Protein AF-A0A7X4HA95-F1 (afdb_monomer_lite)

Sequence (305 aa):
MRSSDSAMSVTPLSSMIMPIRSLIPLLAIVASVANGAARAADGHSGAYEFSSRPWPLRYFLYIQDPDVIRAMNIKTAEWNVRVEKGLENHVYRDYEEFFPPERTIETPDGKLGIVLMTFSKTGVLLTPGFNRFNFTAVVSNIGNLVLLKNGFNDKNNKPYNFANWWELPGSHIMSPAVCDGTEGYRYKTDNPKDTNYVGGFGCREWSAQLQDDDRPYIDVTSYWEADFVIIDRLVGWSGFDSKPKPVIGKYVKNWVCLHECPNGEEPGIISNIEEWTKKHGFPMPVRPKRQPEFPDSMFKDIYEE

Secondary structure (DSSP, 8-state):
------------------------------------S---SS---GGG-B--SPP-EEEEEEEE-HHHHHHHHHHHHHHHHHHHTTSS--SSEEGGGG---SEEEEETTEEEEEEEEEB-TT-BB--TTTGGG--EEEEBTTSEEEEETTSTT-TTSPPEEEEEEE--SS--TT-SEEE-TTHHHHTT---TTSTT---S--HHHHHHHHH-TT--SEE--EE-SSS-EE--SEEEEEESSSPP--EEEEETTEEEEEES-GGGPPSEEES-HHHHHHHHTPPPP---SSSSSS-GGG-TTTT--

Organism: NCBI:txid2660641

Foldseek 3Di:
DDDDDDDDDDDDDDDDDDDDDDDDPPPPPPPPPCPPDDDPPDPDDLQLAFDPDFDWFQKKKWKAAQVVLVVVLVVLVVVVVCVLVVVDPDQARADSVQWHFPDWADDPVGIMGMTMFGADSRQFTDDPSSNVQRWRWTQGPQQFIWTDGVPDPCPVHGTHTYWGFPAAPDDDLQPGWTFHPLVVLQQADLQLPPPSHQFQAEGSLQSNLQSPPPRQAREQWRCRDPQAIANGTYMHTHTPPTDQHFYWYDHRPWIWGDDSQPPPDDTYTDPDQVVRCVVVVHDGDDDDPTGNPRHCVVPPCSVVD

pLDDT: mean 82.88, std 19.86, range [34.97, 98.38]

Structure (mmCIF, N/CA/C/O backbone):
data_AF-A0A7X4HA95-F1
#
_entry.id   AF-A0A7X4HA95-F1
#
loop_
_atom_site.group_PDB
_atom_site.id
_atom_site.type_symbol
_atom_site.label_atom_id
_atom_site.label_alt_id
_atom_site.label_comp_id
_atom_site.label_asym_id
_atom_site.label_entity_id
_atom_site.label_seq_id
_atom_site.pdbx_PDB_ins_code
_atom_site.Cartn_x
_atom_site.Cartn_y
_atom_site.Cartn_z
_atom_site.occupancy
_atom_site.B_iso_or_equiv
_atom_site.auth_seq_id
_atom_site.auth_comp_id
_atom_site.auth_asym_id
_atom_site.auth_atom_id
_atom_site.pdbx_PDB_model_num
ATOM 1 N N . MET A 1 1 ? -3.130 56.805 -38.509 1.00 36.12 1 MET A N 1
ATOM 2 C CA . MET A 1 1 ? -2.988 58.279 -38.466 1.00 36.12 1 MET A CA 1
ATOM 3 C C . MET A 1 1 ? -4.359 58.834 -38.090 1.00 36.12 1 MET A C 1
ATOM 5 O O . MET A 1 1 ? -5.286 58.475 -38.800 1.00 36.12 1 MET A O 1
ATOM 9 N N . ARG A 1 2 ? -4.473 59.645 -37.019 1.00 35.22 2 ARG A N 1
ATOM 10 C CA . ARG A 1 2 ? -5.730 60.158 -36.398 1.00 35.22 2 ARG A CA 1
ATOM 11 C C . ARG A 1 2 ? -6.625 59.057 -35.786 1.00 35.22 2 ARG A C 1
ATOM 13 O O . ARG A 1 2 ? -6.816 58.034 -36.427 1.00 35.22 2 ARG A O 1
ATOM 20 N N . SER A 1 3 ? -7.095 59.075 -34.534 1.00 38.88 3 SER A N 1
ATOM 21 C CA . SER A 1 3 ? -7.345 60.094 -33.485 1.00 38.88 3 SER A CA 1
ATOM 22 C C . SER A 1 3 ? -8.640 60.911 -33.606 1.00 38.88 3 SER A C 1
ATOM 24 O O . SER A 1 3 ? -8.818 61.671 -34.554 1.00 38.88 3 SER A O 1
ATOM 26 N N . SER A 1 4 ? -9.471 60.768 -32.572 1.00 40.56 4 SER A N 1
ATOM 27 C CA . SER A 1 4 ? -10.538 61.651 -32.068 1.00 40.56 4 SER A CA 1
ATOM 28 C C . SER A 1 4 ? -10.907 61.074 -30.682 1.00 40.56 4 SER A C 1
ATOM 30 O O . SER A 1 4 ? -11.056 59.856 -30.585 1.00 40.56 4 SER A O 1
ATOM 32 N N . ASP A 1 5 ? -10.842 61.784 -29.551 1.00 40.16 5 ASP A N 1
ATOM 33 C CA . ASP A 1 5 ? -11.556 63.018 -29.153 1.00 40.16 5 ASP A CA 1
ATOM 34 C C . ASP A 1 5 ? -13.083 62.765 -29.029 1.00 40.16 5 ASP A C 1
ATOM 36 O O . ASP A 1 5 ? -13.662 62.162 -29.926 1.00 40.16 5 ASP A O 1
ATOM 40 N N . SER A 1 6 ? -13.818 63.174 -27.979 1.00 40.19 6 SER A N 1
ATOM 41 C CA . SER A 1 6 ? -13.480 64.103 -26.887 1.00 40.19 6 SER A CA 1
ATOM 42 C C . SER A 1 6 ? -14.364 63.967 -25.620 1.00 40.19 6 SER A C 1
ATOM 44 O O . SER A 1 6 ? -15.479 63.456 -25.679 1.00 40.19 6 SER A O 1
ATOM 46 N N . ALA A 1 7 ? -13.819 64.472 -24.501 1.00 38.03 7 ALA A N 1
ATOM 47 C CA . ALA A 1 7 ? -14.411 65.255 -23.390 1.00 38.03 7 ALA A CA 1
ATOM 48 C C . ALA A 1 7 ? -15.958 65.400 -23.280 1.00 38.03 7 ALA A C 1
ATOM 50 O O . ALA A 1 7 ? -16.627 65.791 -24.229 1.00 38.03 7 ALA A O 1
ATOM 51 N N . MET A 1 8 ? -16.580 65.057 -22.138 1.00 40.28 8 MET A N 1
ATOM 52 C CA . MET A 1 8 ? -16.778 65.860 -20.895 1.00 40.28 8 MET A CA 1
ATOM 53 C C . MET A 1 8 ? -17.666 67.122 -21.017 1.00 40.28 8 MET A C 1
ATOM 55 O O . MET A 1 8 ? -17.272 68.115 -21.618 1.00 40.28 8 MET A O 1
ATOM 59 N N . SER A 1 9 ? -18.811 67.122 -20.316 1.00 36.41 9 SER A N 1
ATOM 60 C CA . SER A 1 9 ? -19.576 68.315 -19.891 1.00 36.41 9 SER A CA 1
ATOM 61 C C . SER A 1 9 ? -20.365 68.014 -18.592 1.00 36.41 9 SER A C 1
ATOM 63 O O . SER A 1 9 ? -20.460 66.846 -18.210 1.00 36.41 9 SER A O 1
ATOM 65 N N . VAL A 1 10 ? -20.826 69.031 -17.842 1.00 38.06 10 VAL A N 1
ATOM 66 C CA . VAL A 1 10 ? -20.866 68.967 -16.356 1.00 38.06 10 VAL A CA 1
ATOM 67 C C . VAL A 1 10 ? -22.002 69.791 -15.681 1.00 38.06 10 VAL A C 1
ATOM 69 O O . VAL A 1 10 ? -22.059 71.005 -15.851 1.00 38.06 10 VAL A O 1
ATOM 72 N N . THR A 1 11 ? -22.790 69.153 -14.782 1.00 37.06 11 THR A N 1
ATOM 73 C CA . THR A 1 11 ? -23.641 69.739 -13.680 1.00 37.06 11 THR A CA 1
ATOM 74 C C . THR A 1 11 ? -24.851 70.644 -14.062 1.00 37.06 11 THR A C 1
ATOM 76 O O . THR A 1 11 ? -25.000 70.916 -15.250 1.00 37.06 11 THR A O 1
ATOM 79 N N . PRO A 1 12 ? -25.724 71.148 -13.129 1.00 54.09 12 PRO A N 1
ATOM 80 C CA . PRO A 1 12 ? -25.856 70.919 -11.662 1.00 54.09 12 PRO A CA 1
ATOM 81 C C . PRO A 1 12 ? -27.282 70.674 -11.063 1.00 54.09 12 PRO A C 1
ATOM 83 O O . PRO A 1 12 ? -28.306 70.894 -11.693 1.00 54.09 12 PRO A O 1
ATOM 86 N N . LEU A 1 13 ? -27.278 70.301 -9.767 1.00 37.75 13 LEU A N 1
ATOM 87 C CA . LEU A 1 13 ? -28.224 70.559 -8.647 1.00 37.75 13 LEU A CA 1
ATOM 88 C C . LEU A 1 13 ? -29.761 70.649 -8.845 1.00 37.75 13 LEU A C 1
ATOM 90 O O . LEU A 1 13 ? -30.283 71.596 -9.426 1.00 37.75 13 LEU A O 1
ATOM 94 N N . SER A 1 14 ? -30.481 69.885 -8.008 1.00 37.50 14 SER A N 1
ATOM 95 C CA . SER A 1 14 ? -31.392 70.458 -6.989 1.00 37.50 14 SER A CA 1
ATOM 96 C C . SER A 1 14 ? -31.605 69.506 -5.802 1.00 37.50 14 SER A C 1
ATOM 98 O O . SER A 1 14 ? -31.381 68.303 -5.910 1.00 37.50 14 SER A O 1
ATOM 100 N N . SER A 1 15 ? -31.959 70.064 -4.643 1.00 38.56 15 SER A N 1
ATOM 101 C CA . SER A 1 15 ? -32.015 69.393 -3.337 1.00 38.56 15 SER A CA 1
ATOM 102 C C . SER A 1 15 ? -33.433 68.977 -2.929 1.00 38.56 15 SER A C 1
ATOM 104 O O . SER A 1 15 ? -34.392 69.623 -3.335 1.00 38.56 15 SER A O 1
ATOM 106 N N . MET A 1 16 ? -33.561 67.978 -2.039 1.00 41.56 16 MET A N 1
ATOM 107 C CA . MET A 1 16 ? -34.630 67.937 -1.022 1.00 41.56 16 MET A CA 1
ATOM 108 C C . MET A 1 16 ? -34.356 66.923 0.114 1.00 41.56 16 MET A C 1
ATOM 110 O O . MET A 1 16 ? -34.378 65.718 -0.091 1.00 41.56 16 MET A O 1
ATOM 114 N N . ILE A 1 17 ? -34.110 67.474 1.310 1.00 37.91 17 ILE A N 1
ATOM 115 C CA . ILE A 1 17 ? -34.689 67.127 2.629 1.00 37.91 17 ILE A CA 1
ATOM 116 C C . ILE A 1 17 ? -34.690 65.644 3.105 1.00 37.91 17 ILE A C 1
ATOM 118 O O . ILE A 1 17 ? -35.358 64.773 2.560 1.00 37.91 17 ILE A O 1
ATOM 122 N N . MET A 1 18 ? -34.020 65.416 4.249 1.00 36.75 18 MET A N 1
ATOM 123 C CA . MET A 1 18 ? -34.054 64.198 5.089 1.00 36.75 18 MET A CA 1
ATOM 124 C C . MET A 1 18 ? -35.467 63.823 5.595 1.00 36.75 18 MET A C 1
ATOM 126 O O . MET A 1 18 ? -36.304 64.699 5.809 1.00 36.75 18 MET A O 1
ATOM 130 N N . PRO A 1 19 ? -35.681 62.553 5.991 1.00 43.88 19 PRO A N 1
ATOM 131 C CA . PRO A 1 19 ? -35.716 62.317 7.440 1.00 43.88 19 PRO A CA 1
ATOM 132 C C . PRO A 1 19 ? -34.869 61.131 7.930 1.00 43.88 19 PRO A C 1
ATOM 134 O O . PRO A 1 19 ? -34.725 60.093 7.288 1.00 43.88 19 PRO A O 1
ATOM 137 N N . ILE A 1 20 ? -34.362 61.311 9.148 1.00 45.91 20 ILE A N 1
ATOM 138 C CA . ILE A 1 20 ? -33.598 60.358 9.957 1.00 45.91 20 ILE A CA 1
ATOM 139 C C . ILE A 1 20 ? -34.385 59.054 10.177 1.00 45.91 20 ILE A C 1
ATOM 141 O O . ILE A 1 20 ? -35.521 59.084 10.655 1.00 45.91 20 ILE A O 1
ATOM 145 N N . ARG A 1 21 ? -33.744 57.901 9.946 1.00 41.03 21 ARG A N 1
ATOM 146 C CA . ARG A 1 21 ? -34.112 56.623 10.576 1.00 41.03 21 ARG A CA 1
ATOM 147 C C . ARG A 1 21 ? -32.865 55.907 11.081 1.00 41.03 21 ARG A C 1
ATOM 149 O O . ARG A 1 21 ? -31.892 55.749 10.351 1.00 41.03 21 ARG A O 1
ATOM 156 N N . SER A 1 22 ? -32.915 55.498 12.344 1.00 41.94 22 SER A N 1
ATOM 157 C CA . SER A 1 22 ? -31.814 54.869 13.068 1.00 41.94 22 SER A CA 1
ATOM 158 C C . SER A 1 22 ? -31.409 53.535 12.442 1.00 41.94 22 SER A C 1
ATOM 160 O O . SER A 1 22 ? -32.213 52.606 12.388 1.00 41.94 22 SER A O 1
ATOM 162 N N . LEU A 1 23 ? -30.145 53.418 12.035 1.00 39.03 23 LEU A N 1
ATOM 163 C CA . LEU A 1 23 ? -29.519 52.135 11.728 1.00 39.03 23 LEU A CA 1
ATOM 164 C C . LEU A 1 23 ? -28.895 51.574 13.006 1.00 39.03 23 LEU A C 1
ATOM 166 O O . LEU A 1 23 ? -27.895 52.083 13.505 1.00 39.03 23 LEU A O 1
ATOM 170 N N . ILE A 1 24 ? -29.520 50.525 13.537 1.00 44.19 24 ILE A N 1
ATOM 171 C CA . ILE A 1 24 ? -28.964 49.702 14.611 1.00 44.19 24 ILE A CA 1
ATOM 172 C C . ILE A 1 24 ? -27.802 48.897 14.006 1.00 44.19 24 ILE A C 1
ATOM 174 O O . ILE A 1 24 ? -28.046 48.139 13.063 1.00 44.19 24 ILE A O 1
ATOM 178 N N . PRO A 1 25 ? -26.560 49.007 14.510 1.00 41.72 25 PRO A N 1
ATOM 179 C CA . PRO A 1 25 ? -25.499 48.102 14.099 1.00 41.72 25 PRO A CA 1
ATOM 180 C C . PRO A 1 25 ? -25.790 46.721 14.691 1.00 41.72 25 PRO A C 1
ATOM 182 O O . PRO A 1 25 ? -25.686 46.515 15.901 1.00 41.72 25 PRO A O 1
ATOM 185 N N . LEU A 1 26 ? -26.167 45.766 13.838 1.00 39.25 26 LEU A N 1
ATOM 186 C CA . LEU A 1 26 ? -26.305 44.371 14.240 1.00 39.25 26 LEU A CA 1
ATOM 187 C C . LEU A 1 26 ? -24.899 43.786 14.439 1.00 39.25 26 LEU A C 1
ATOM 189 O O . LEU A 1 26 ? -24.305 43.219 13.522 1.00 39.25 26 LEU A O 1
ATOM 193 N N . LEU A 1 27 ? -24.345 43.977 15.637 1.00 40.31 27 LEU A N 1
ATOM 194 C CA . LEU A 1 27 ? -23.058 43.414 16.026 1.00 40.31 27 LEU A CA 1
ATOM 195 C C . LEU A 1 27 ? -23.222 41.897 16.203 1.00 40.31 27 LEU A C 1
ATOM 197 O O . LEU A 1 27 ? -23.488 41.400 17.298 1.00 40.31 27 LEU A O 1
ATOM 201 N N . ALA A 1 28 ? -23.106 41.156 15.102 1.00 39.09 28 ALA A N 1
ATOM 202 C CA . ALA A 1 28 ? -23.063 39.702 15.118 1.00 39.09 28 ALA A CA 1
ATOM 203 C C . ALA A 1 28 ? -21.730 39.252 15.733 1.00 39.09 28 ALA A C 1
ATOM 205 O O . ALA A 1 28 ? -20.763 38.964 15.028 1.00 39.09 28 ALA A O 1
ATOM 206 N N . ILE A 1 29 ? -21.680 39.211 17.067 1.00 41.62 29 ILE A N 1
ATOM 207 C CA . ILE A 1 29 ? -20.608 38.546 17.803 1.00 41.62 29 ILE A CA 1
ATOM 208 C C . ILE A 1 29 ? -20.736 37.055 17.493 1.00 41.62 29 ILE A C 1
ATOM 210 O O . ILE A 1 29 ? -21.492 36.327 18.136 1.00 41.62 29 ILE A O 1
ATOM 214 N N . VAL A 1 30 ? -19.993 36.603 16.483 1.00 38.00 30 VAL A N 1
ATOM 215 C CA . VAL A 1 30 ? -19.692 35.186 16.316 1.00 38.00 30 VAL A CA 1
ATOM 216 C C . VAL A 1 30 ? -18.830 34.809 17.510 1.00 38.00 30 VAL A C 1
ATOM 218 O O . VAL A 1 30 ? -17.623 35.040 17.523 1.00 38.00 30 VAL A O 1
ATOM 221 N N . ALA A 1 31 ? -19.472 34.262 18.539 1.00 40.59 31 ALA A N 1
ATOM 222 C CA . ALA A 1 31 ? -18.787 33.583 19.619 1.00 40.59 31 ALA A CA 1
ATOM 223 C C . ALA A 1 31 ? -18.160 32.309 19.038 1.00 40.59 31 ALA A C 1
ATOM 225 O O . ALA A 1 31 ? -18.744 31.227 19.085 1.00 40.59 31 ALA A O 1
ATOM 226 N N . SER A 1 32 ? -16.969 32.452 18.457 1.00 35.00 32 SER A N 1
ATOM 227 C CA . SER A 1 32 ? -16.052 31.349 18.209 1.00 35.00 32 SER A CA 1
ATOM 228 C C . SER A 1 32 ? -15.656 30.778 19.566 1.00 35.00 32 SER A C 1
ATOM 230 O O . SER A 1 32 ? -14.678 31.195 20.187 1.00 35.00 32 SER A O 1
ATOM 232 N N . VAL A 1 33 ? -16.475 29.847 20.060 1.00 37.88 33 VAL A N 1
ATOM 233 C CA . VAL A 1 33 ? -16.214 29.131 21.305 1.00 37.88 33 VAL A CA 1
ATOM 234 C C . VAL A 1 33 ? -14.952 28.310 21.085 1.00 37.88 33 VAL A C 1
ATOM 236 O O . VAL A 1 33 ? -14.980 27.241 20.474 1.00 37.88 33 VAL A O 1
ATOM 239 N N . ALA A 1 34 ? -13.826 28.846 21.549 1.00 38.44 34 ALA A N 1
ATOM 240 C CA . ALA A 1 34 ? -12.555 28.154 21.568 1.00 38.44 34 ALA A CA 1
ATOM 241 C C . ALA A 1 34 ? -12.632 27.015 22.595 1.00 38.44 34 ALA A C 1
ATOM 243 O O . ALA A 1 34 ? -12.149 27.134 23.720 1.00 38.44 34 ALA A O 1
ATOM 244 N N . ASN A 1 35 ? -13.230 25.889 22.198 1.00 41.16 35 ASN A N 1
ATOM 245 C CA . ASN A 1 35 ? -13.128 24.609 22.900 1.00 41.16 35 ASN A CA 1
ATOM 246 C C . ASN A 1 35 ? -11.714 24.039 22.695 1.00 41.16 35 ASN A C 1
ATOM 248 O O . ASN A 1 35 ? -11.517 23.007 22.060 1.00 41.16 35 ASN A O 1
ATOM 252 N N . GLY A 1 36 ? -10.728 24.774 23.208 1.00 44.41 36 GLY A N 1
ATOM 253 C CA . GLY A 1 36 ? -9.299 24.578 22.991 1.00 44.41 36 GLY A CA 1
ATOM 254 C C . GLY A 1 36 ? -8.478 24.721 24.270 1.00 44.41 36 GLY A C 1
ATOM 255 O O . GLY A 1 36 ? -7.341 25.161 24.191 1.00 44.41 36 GLY A O 1
ATOM 256 N N . ALA A 1 37 ? -9.052 24.390 25.436 1.00 43.97 37 ALA A N 1
ATOM 257 C CA . ALA A 1 37 ? -8.325 24.173 26.694 1.00 43.97 37 ALA A CA 1
ATOM 258 C C . ALA A 1 37 ? -9.240 23.573 27.786 1.00 43.97 37 ALA A C 1
ATOM 260 O O . ALA A 1 37 ? -9.762 24.323 28.602 1.00 43.97 37 ALA A O 1
ATOM 261 N N . ALA A 1 38 ? -9.446 22.243 27.792 1.00 37.97 38 ALA A N 1
ATOM 262 C CA . ALA A 1 38 ? -9.777 21.418 28.981 1.00 37.97 38 ALA A CA 1
ATOM 263 C C . ALA A 1 38 ? -10.167 19.966 28.602 1.00 37.97 38 ALA A C 1
ATOM 265 O O . ALA A 1 38 ? -11.316 19.556 28.751 1.00 37.97 38 ALA A O 1
ATOM 266 N N . ARG A 1 39 ? -9.204 19.152 28.148 1.00 41.59 39 ARG A N 1
ATOM 267 C CA . ARG A 1 39 ? -9.307 17.676 28.180 1.00 41.59 39 ARG A CA 1
ATOM 268 C C . ARG A 1 39 ? -8.035 17.063 28.762 1.00 41.59 39 ARG A C 1
ATOM 270 O O . ARG A 1 39 ? -7.285 16.362 28.102 1.00 41.59 39 ARG A O 1
ATOM 277 N N . ALA A 1 40 ? -7.813 17.369 30.035 1.00 41.00 40 ALA A N 1
ATOM 278 C CA . ALA A 1 40 ? -6.813 16.731 30.889 1.00 41.00 40 ALA A CA 1
ATOM 279 C C . ALA A 1 40 ? -7.485 16.275 32.199 1.00 41.00 40 ALA A C 1
ATOM 281 O O . ALA A 1 40 ? -7.036 16.614 33.290 1.00 41.00 40 ALA A O 1
ATOM 282 N N . ALA A 1 41 ? -8.633 15.598 32.075 1.00 38.41 41 ALA A N 1
ATOM 283 C CA . ALA A 1 41 ? -9.463 15.161 33.201 1.00 38.41 41 ALA A CA 1
ATOM 284 C C . ALA A 1 41 ? -10.422 14.010 32.826 1.00 38.41 41 ALA A C 1
ATOM 286 O O . ALA A 1 41 ? -11.583 14.035 33.204 1.00 38.41 41 ALA A O 1
ATOM 287 N N . ASP A 1 42 ? -9.943 13.027 32.062 1.00 35.72 42 ASP A N 1
ATOM 288 C CA . ASP A 1 42 ? -10.507 11.672 31.982 1.00 35.72 42 ASP A CA 1
ATOM 289 C C . ASP A 1 42 ? -9.436 10.754 31.375 1.00 35.72 42 ASP A C 1
ATOM 291 O O . ASP A 1 42 ? -8.656 11.187 30.526 1.00 35.72 42 ASP A O 1
ATOM 295 N N . GLY A 1 43 ? -9.368 9.489 31.799 1.00 41.94 43 GLY A N 1
ATOM 296 C CA . GLY A 1 43 ? -8.335 8.521 31.379 1.00 41.94 43 GLY A CA 1
ATOM 297 C C . GLY A 1 43 ? -8.472 8.008 29.937 1.00 41.94 43 GLY A C 1
ATOM 298 O O . GLY A 1 43 ? -8.146 6.856 29.652 1.00 41.94 43 GLY A O 1
ATOM 299 N N . HIS A 1 44 ? -9.022 8.815 29.033 1.00 50.66 44 HIS A N 1
ATOM 300 C CA . HIS A 1 44 ? -9.296 8.451 27.650 1.00 50.66 44 HIS A CA 1
ATOM 301 C C . HIS A 1 44 ? -8.083 8.750 26.767 1.00 50.66 44 HIS A C 1
ATOM 303 O O . HIS A 1 44 ? -7.787 9.895 26.441 1.00 50.66 44 HIS A O 1
ATOM 309 N N . SER A 1 45 ? -7.374 7.691 26.372 1.00 70.00 45 SER A N 1
ATOM 310 C CA . SER A 1 45 ? -6.306 7.783 25.376 1.00 70.00 45 SER A CA 1
ATOM 311 C C . SER A 1 45 ? -6.868 8.266 24.035 1.00 70.00 45 SER A C 1
ATOM 313 O O . SER A 1 45 ? -7.846 7.700 23.543 1.00 70.00 45 SER A O 1
ATOM 315 N N . GLY A 1 46 ? -6.196 9.237 23.404 1.00 75.38 46 GLY A N 1
ATOM 316 C CA . GLY A 1 46 ? -6.537 9.759 22.070 1.00 75.38 46 GLY A CA 1
ATOM 317 C C . GLY A 1 46 ? -6.531 8.709 20.947 1.00 75.38 46 GLY A C 1
ATOM 318 O O . GLY A 1 46 ? -6.979 8.985 19.842 1.00 75.38 46 GLY A O 1
ATOM 319 N N . ALA A 1 47 ? -6.086 7.484 21.233 1.00 76.25 47 ALA A N 1
ATOM 320 C CA . ALA A 1 47 ? -6.281 6.313 20.383 1.00 76.25 47 ALA A CA 1
ATOM 321 C C . ALA A 1 47 ? -7.756 5.909 20.173 1.00 76.25 47 ALA A C 1
ATOM 323 O O . ALA A 1 47 ? -8.097 5.290 19.168 1.00 76.25 47 ALA A O 1
ATOM 324 N N . TYR A 1 48 ? -8.632 6.244 21.123 1.00 81.81 48 TYR A N 1
ATOM 325 C CA . TYR A 1 48 ? -10.070 5.945 21.071 1.00 81.81 48 TYR A CA 1
ATOM 326 C C . TYR A 1 48 ? -10.914 7.191 20.756 1.00 81.81 48 TYR A C 1
ATOM 328 O O . TYR A 1 48 ? -12.143 7.125 20.748 1.00 81.81 48 TYR A O 1
ATOM 336 N N . GLU A 1 49 ? -10.261 8.322 20.483 1.00 85.75 49 GLU A N 1
ATOM 337 C CA . GLU A 1 49 ? -10.886 9.486 19.869 1.00 85.75 49 GLU A CA 1
ATOM 338 C C . GLU A 1 49 ? -10.596 9.471 18.363 1.00 85.75 49 GLU A C 1
ATOM 340 O O . GLU A 1 49 ? -9.468 9.212 17.937 1.00 85.75 49 GLU A O 1
ATOM 345 N N . PHE A 1 50 ? -11.612 9.751 17.548 1.00 87.50 50 PHE A N 1
ATOM 346 C CA . PHE A 1 50 ? -11.511 9.697 16.090 1.00 87.50 50 PHE A CA 1
ATOM 347 C C . PHE A 1 50 ? -11.671 11.083 15.475 1.00 87.50 50 PHE A C 1
ATOM 349 O O . PHE A 1 50 ? -12.459 11.905 15.952 1.00 87.50 50 PHE A O 1
ATOM 356 N N . SER A 1 51 ? -10.940 11.315 14.389 1.00 82.75 51 SER A N 1
ATOM 357 C CA . SER A 1 51 ? -10.994 12.555 13.631 1.00 82.75 51 SER A CA 1
ATOM 358 C C . SER A 1 51 ? -12.396 12.785 13.066 1.00 82.75 51 SER A C 1
ATOM 360 O O . SER A 1 51 ? -13.023 11.872 12.533 1.00 82.75 51 SER A O 1
ATOM 362 N N . SER A 1 52 ? -12.866 14.031 13.119 1.00 82.69 52 SER A N 1
ATOM 363 C CA . SER A 1 52 ? -14.096 14.463 12.444 1.00 82.69 52 SER A CA 1
ATOM 364 C C . SER A 1 52 ? -13.919 14.679 10.934 1.00 82.69 52 SER A C 1
ATOM 366 O O . SER A 1 52 ? -14.887 15.011 10.247 1.00 82.69 52 SER A O 1
ATOM 368 N N . ARG A 1 53 ? -12.696 14.514 10.405 1.00 82.56 53 ARG A N 1
ATOM 369 C CA . ARG A 1 53 ? -12.406 14.590 8.967 1.00 82.56 53 ARG A CA 1
ATOM 370 C C . ARG A 1 53 ? -13.167 13.478 8.212 1.00 82.56 53 ARG A C 1
ATOM 372 O O . ARG A 1 53 ? -13.176 12.339 8.680 1.00 82.56 53 ARG A O 1
ATOM 379 N N . PRO A 1 54 ? -13.771 13.764 7.041 1.00 89.38 54 PRO A N 1
ATOM 380 C CA . PRO A 1 54 ? -14.320 12.731 6.162 1.00 89.38 54 PRO A CA 1
ATOM 381 C C . PRO A 1 54 ? -13.270 11.678 5.787 1.00 89.38 54 PRO A C 1
ATOM 383 O O . PRO A 1 54 ? -12.085 11.994 5.685 1.00 89.38 54 PRO A O 1
ATOM 386 N N . TRP A 1 55 ? -13.704 10.439 5.548 1.00 95.00 55 TRP A N 1
ATOM 387 C CA . TRP A 1 55 ? -12.799 9.352 5.177 1.00 95.00 55 TRP A CA 1
ATOM 388 C C . TRP A 1 55 ? -12.175 9.597 3.786 1.00 95.00 55 TRP A C 1
ATOM 390 O O . TRP A 1 55 ? -12.923 9.677 2.807 1.00 95.00 55 TRP A O 1
ATOM 400 N N . PRO A 1 56 ? -10.836 9.709 3.661 1.00 94.44 56 PRO A N 1
ATOM 401 C CA . PRO A 1 56 ? -10.216 10.152 2.412 1.00 94.44 56 PRO A CA 1
ATOM 402 C C . PRO A 1 56 ? -9.921 9.011 1.428 1.00 94.44 56 PRO A C 1
ATOM 404 O O . PRO A 1 56 ? -9.835 9.261 0.226 1.00 94.44 56 PRO A O 1
ATOM 407 N N . LEU A 1 57 ? -9.750 7.770 1.906 1.00 97.50 57 LEU A N 1
ATOM 408 C CA . LEU A 1 57 ? -9.208 6.670 1.102 1.00 97.50 57 LEU A CA 1
ATOM 409 C C . LEU A 1 57 ? -10.290 5.925 0.312 1.00 97.50 57 LEU A C 1
ATOM 411 O O . LEU A 1 57 ? -11.189 5.321 0.892 1.00 97.50 57 LEU A O 1
ATOM 415 N N . ARG A 1 58 ? -10.132 5.865 -1.010 1.00 97.94 58 ARG A N 1
ATOM 416 C CA . ARG A 1 58 ? -10.880 4.974 -1.910 1.00 97.94 58 ARG A CA 1
ATOM 417 C C . ARG A 1 58 ? -10.421 3.526 -1.767 1.00 97.94 58 ARG A C 1
ATOM 419 O O . ARG A 1 58 ? -11.257 2.623 -1.707 1.00 97.94 58 ARG A O 1
ATOM 426 N N . TYR A 1 59 ? -9.109 3.317 -1.664 1.00 98.00 59 TYR A N 1
ATOM 427 C CA . TYR A 1 59 ? -8.532 2.022 -1.317 1.00 98.00 59 TYR A CA 1
ATOM 428 C C . TYR A 1 59 ? -7.264 2.135 -0.466 1.00 98.00 59 TYR A C 1
ATOM 430 O O . TYR A 1 59 ? -6.570 3.153 -0.480 1.00 98.00 59 TYR A O 1
ATOM 438 N N . PH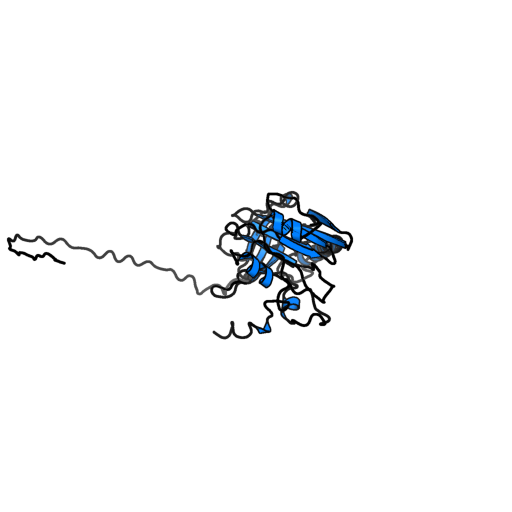E A 1 60 ? -6.964 1.036 0.220 1.00 98.12 60 PHE A N 1
ATOM 439 C CA . PHE A 1 60 ? -5.667 0.661 0.770 1.00 98.12 60 PHE A CA 1
ATOM 440 C C . PHE A 1 60 ? -5.232 -0.659 0.118 1.00 98.12 60 PHE A C 1
ATOM 442 O O . PHE A 1 60 ? -6.046 -1.562 -0.070 1.00 98.12 60 PHE A O 1
ATOM 449 N N . LEU A 1 61 ? -3.956 -0.763 -0.225 1.00 97.81 61 LEU A N 1
ATOM 450 C CA . LEU A 1 61 ? -3.329 -1.888 -0.907 1.00 97.81 61 LEU A CA 1
ATOM 451 C C . LEU A 1 61 ? -2.136 -2.341 -0.065 1.00 97.81 61 LEU A C 1
ATOM 453 O O . LEU A 1 61 ? -1.301 -1.517 0.292 1.00 97.81 61 LEU A O 1
ATOM 457 N N . TYR A 1 62 ? -2.026 -3.632 0.219 1.00 97.31 62 TYR A N 1
ATOM 458 C CA . TYR A 1 62 ? -0.858 -4.222 0.867 1.00 97.31 62 TYR A CA 1
ATOM 459 C C . TYR A 1 62 ? -0.334 -5.375 0.014 1.00 97.31 62 TYR A C 1
ATOM 461 O O . TYR A 1 62 ? -1.108 -6.230 -0.427 1.00 97.31 62 TYR A O 1
ATOM 469 N N . ILE A 1 63 ? 0.974 -5.365 -0.248 1.00 96.38 63 ILE A N 1
ATOM 470 C CA . ILE A 1 63 ? 1.648 -6.335 -1.118 1.00 96.38 63 ILE A CA 1
ATOM 471 C C . ILE A 1 63 ? 2.792 -6.981 -0.344 1.00 96.38 63 ILE A C 1
ATOM 473 O O . ILE A 1 63 ? 3.617 -6.281 0.244 1.00 96.38 63 ILE A O 1
ATOM 477 N N . GLN A 1 64 ? 2.825 -8.312 -0.351 1.00 95.06 64 GLN A N 1
ATOM 478 C CA . GLN A 1 64 ? 3.915 -9.143 0.165 1.00 95.06 64 GLN A CA 1
ATOM 479 C C . GLN A 1 64 ? 3.767 -10.568 -0.408 1.00 95.06 64 GLN A C 1
ATOM 481 O O . GLN A 1 64 ? 2.724 -10.910 -0.966 1.00 95.06 64 GLN A O 1
ATOM 486 N N . ASP A 1 65 ? 4.776 -11.425 -0.268 1.00 95.38 65 ASP A N 1
ATOM 487 C CA . ASP A 1 65 ? 4.655 -12.868 -0.504 1.00 95.38 65 ASP A CA 1
ATOM 488 C C . ASP A 1 65 ? 3.382 -13.451 0.171 1.00 95.38 65 ASP A C 1
ATOM 490 O O . ASP A 1 65 ? 3.120 -13.187 1.352 1.00 95.38 65 ASP A O 1
ATOM 494 N N . PRO A 1 66 ? 2.553 -14.230 -0.553 1.00 97.50 66 PRO A N 1
ATOM 495 C CA . PRO A 1 66 ? 1.249 -14.674 -0.063 1.00 97.50 66 PRO A CA 1
ATOM 496 C C . PRO A 1 66 ? 1.335 -15.664 1.104 1.00 97.50 66 PRO A C 1
ATOM 498 O O . PRO A 1 66 ? 0.406 -15.713 1.914 1.00 97.50 66 PRO A O 1
ATOM 501 N N . ASP A 1 67 ? 2.412 -16.440 1.215 1.00 97.19 67 ASP A N 1
ATOM 502 C CA . ASP A 1 67 ? 2.601 -17.400 2.302 1.00 97.19 67 ASP A CA 1
ATOM 503 C C . ASP A 1 67 ? 3.108 -16.687 3.564 1.00 97.19 67 ASP A C 1
ATOM 505 O O . ASP A 1 67 ? 2.667 -17.011 4.672 1.00 97.19 67 ASP A O 1
ATOM 509 N N . VAL A 1 68 ? 3.910 -15.625 3.407 1.00 95.81 68 VAL A N 1
ATOM 510 C CA . VAL A 1 68 ? 4.232 -14.681 4.493 1.00 95.81 68 VAL A CA 1
ATOM 511 C C . VAL A 1 68 ? 2.967 -13.997 5.021 1.00 95.81 68 VAL A C 1
ATOM 513 O O . VAL A 1 68 ? 2.786 -13.943 6.239 1.00 95.81 68 VAL A O 1
ATOM 516 N N . ILE A 1 69 ? 2.056 -13.543 4.147 1.00 96.88 69 ILE A N 1
ATOM 517 C CA . ILE A 1 69 ? 0.767 -12.964 4.573 1.00 96.88 69 ILE A CA 1
ATOM 518 C C . ILE A 1 69 ? -0.037 -13.993 5.384 1.00 96.88 69 ILE A C 1
ATOM 520 O O . ILE A 1 69 ? -0.446 -13.687 6.501 1.00 96.88 69 ILE A O 1
ATOM 524 N N . ARG A 1 70 ? -0.196 -15.231 4.891 1.00 97.38 70 ARG A N 1
ATOM 525 C CA . ARG A 1 70 ? -0.909 -16.306 5.618 1.00 97.38 70 ARG A CA 1
ATOM 526 C C . ARG A 1 70 ? -0.288 -16.598 6.985 1.00 97.38 70 ARG A C 1
ATOM 528 O O . ARG A 1 70 ? -1.011 -16.721 7.975 1.00 97.38 70 ARG A O 1
ATOM 535 N N . ALA A 1 71 ? 1.040 -16.687 7.054 1.00 97.06 71 ALA A N 1
ATOM 536 C CA . ALA A 1 71 ? 1.765 -16.913 8.302 1.00 97.06 71 ALA A CA 1
ATOM 537 C C . ALA A 1 71 ? 1.603 -15.742 9.289 1.00 97.06 71 ALA A C 1
ATOM 539 O O . ALA A 1 71 ? 1.487 -15.971 10.496 1.00 97.06 71 ALA A O 1
ATOM 540 N N . MET A 1 72 ? 1.553 -14.502 8.790 1.00 95.56 72 MET A N 1
ATOM 541 C CA . MET A 1 72 ? 1.202 -13.330 9.593 1.00 95.56 72 MET A CA 1
ATOM 542 C C . MET A 1 72 ? -0.245 -13.394 10.085 1.00 95.56 72 MET A C 1
ATOM 544 O O . MET A 1 72 ? -0.445 -13.230 11.281 1.00 95.56 72 MET A O 1
ATOM 548 N N . ASN A 1 73 ? -1.235 -13.699 9.231 1.00 96.44 73 ASN A N 1
ATOM 549 C CA . ASN A 1 73 ? -2.649 -13.751 9.640 1.00 96.44 73 ASN A CA 1
ATOM 550 C C . ASN A 1 73 ? -2.850 -14.684 10.857 1.00 96.44 73 ASN A C 1
ATOM 552 O O . ASN A 1 73 ? -3.557 -14.330 11.799 1.00 96.44 73 ASN A O 1
ATOM 556 N N . ILE A 1 74 ? -2.187 -15.851 10.858 1.00 96.75 74 ILE A N 1
ATOM 557 C CA . ILE A 1 74 ? -2.227 -16.826 11.964 1.00 96.75 74 ILE A CA 1
ATOM 558 C C . ILE A 1 74 ? -1.606 -16.242 13.242 1.00 96.75 74 ILE A C 1
ATOM 560 O O . ILE A 1 74 ? -2.245 -16.251 14.294 1.00 96.75 74 ILE A O 1
ATOM 564 N N . LYS A 1 75 ? -0.387 -15.694 13.157 1.00 97.06 75 LYS A N 1
ATOM 565 C CA . LYS A 1 75 ? 0.305 -15.093 14.313 1.00 97.06 75 LYS A CA 1
ATOM 566 C C . LYS A 1 75 ? -0.446 -13.887 14.879 1.00 97.06 75 LYS A C 1
ATOM 568 O O . LYS A 1 75 ? -0.512 -13.730 16.095 1.00 97.06 75 LYS A O 1
ATOM 573 N N . THR A 1 76 ? -1.037 -13.065 14.017 1.00 96.50 76 THR A N 1
ATOM 574 C CA . THR A 1 76 ? -1.854 -11.914 14.408 1.00 96.50 76 THR A CA 1
ATOM 575 C C . THR A 1 76 ? -3.121 -12.353 15.143 1.00 96.50 76 THR A C 1
ATOM 577 O O . THR A 1 76 ? -3.460 -11.746 16.155 1.00 96.50 76 THR A O 1
ATOM 580 N N . ALA A 1 77 ? -3.767 -13.452 14.737 1.00 96.56 77 ALA A N 1
ATOM 581 C CA . ALA A 1 77 ? -4.906 -14.003 15.477 1.00 96.56 77 ALA A CA 1
ATOM 582 C C . ALA A 1 77 ? -4.513 -14.470 16.895 1.00 96.56 77 ALA A C 1
ATOM 584 O O . ALA A 1 77 ? -5.191 -14.156 17.877 1.00 96.56 77 ALA A O 1
ATOM 585 N N . GLU A 1 78 ? -3.383 -15.173 17.036 1.00 96.50 78 GLU A N 1
ATOM 586 C CA . GLU A 1 78 ? -2.841 -15.565 18.348 1.00 96.50 78 GLU A CA 1
ATOM 587 C C . GLU A 1 78 ? -2.497 -14.341 19.215 1.00 96.50 78 GLU A C 1
ATOM 589 O O . GLU A 1 78 ? -2.801 -14.306 20.413 1.00 96.50 78 GLU A O 1
ATOM 594 N N . TRP A 1 79 ? -1.898 -13.316 18.605 1.00 95.81 79 TRP A N 1
ATOM 595 C CA . TRP A 1 79 ? -1.538 -12.056 19.250 1.00 95.81 79 TRP A CA 1
ATOM 596 C C . TRP A 1 79 ? -2.764 -11.279 19.742 1.00 95.81 79 TRP A C 1
ATOM 598 O O . TRP A 1 79 ? -2.837 -10.911 20.916 1.00 95.81 79 TRP A O 1
ATOM 608 N N . ASN A 1 80 ? -3.779 -11.112 18.895 1.00 95.50 80 ASN A N 1
ATOM 609 C CA . ASN A 1 80 ? -5.013 -10.407 19.231 1.00 95.50 80 ASN A CA 1
ATOM 610 C C . ASN A 1 80 ? -5.779 -11.079 20.377 1.00 95.50 80 ASN A C 1
ATOM 612 O O . ASN A 1 80 ? -6.318 -10.378 21.235 1.00 95.50 80 ASN A O 1
ATOM 616 N N . VAL A 1 81 ? -5.749 -12.413 20.473 1.00 94.94 81 VAL A N 1
ATOM 617 C CA . VAL A 1 81 ? -6.285 -13.155 21.631 1.00 94.94 81 VAL A CA 1
ATOM 618 C C . VAL A 1 81 ? -5.514 -12.842 22.924 1.00 94.94 81 VAL A C 1
ATOM 620 O O . VAL A 1 81 ? -6.110 -12.826 24.005 1.00 94.94 81 VAL A O 1
ATOM 623 N N . ARG A 1 82 ? -4.203 -12.571 22.860 1.00 95.12 82 ARG A N 1
ATOM 624 C CA . ARG A 1 82 ? -3.414 -12.137 24.031 1.00 95.12 82 ARG A CA 1
ATOM 625 C C . ARG A 1 82 ? -3.747 -10.698 24.430 1.00 95.12 82 ARG A C 1
ATOM 627 O O . ARG A 1 82 ? -3.955 -10.452 25.619 1.00 95.12 82 ARG A O 1
ATOM 634 N N . VAL A 1 83 ? -3.887 -9.789 23.462 1.00 92.31 83 VAL A N 1
ATOM 635 C CA . VAL A 1 83 ? -4.337 -8.400 23.690 1.00 92.31 83 VAL A CA 1
ATOM 636 C C . VAL A 1 83 ? -5.756 -8.362 24.278 1.00 92.31 83 VAL A C 1
ATOM 638 O O . VA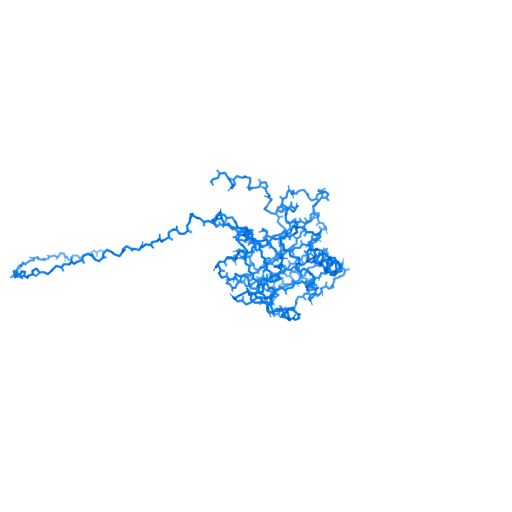L A 1 83 ? -6.019 -7.613 25.215 1.00 92.31 83 VAL A O 1
ATOM 641 N N . GLU A 1 84 ? -6.670 -9.202 23.785 1.00 90.44 84 GLU A N 1
ATOM 642 C CA . GLU A 1 84 ? -8.040 -9.340 24.303 1.00 90.44 84 GLU A CA 1
ATOM 643 C C . GLU A 1 84 ? -8.080 -9.806 25.763 1.00 90.44 84 GLU A C 1
ATOM 645 O O . GLU A 1 84 ? -8.860 -9.287 26.557 1.00 90.44 84 GLU A O 1
ATOM 650 N N . LYS A 1 85 ? -7.200 -10.740 26.135 1.00 91.62 85 LYS A N 1
ATOM 651 C CA . LYS A 1 85 ? -7.067 -11.251 27.509 1.00 91.62 85 LYS A CA 1
ATOM 652 C C . LYS A 1 85 ? -6.293 -10.314 28.447 1.00 91.62 85 LYS A C 1
ATOM 654 O O . LYS A 1 85 ? -6.063 -10.687 29.594 1.00 91.62 85 LYS A O 1
ATOM 659 N N . GLY A 1 86 ? -5.857 -9.140 27.979 1.00 89.81 86 GLY A N 1
ATOM 660 C CA . GLY A 1 86 ? -5.026 -8.216 28.760 1.00 89.81 86 GLY A CA 1
ATOM 661 C C . GLY A 1 86 ? -3.623 -8.751 29.073 1.00 89.81 86 GLY A C 1
ATOM 662 O O . GLY A 1 86 ? -2.988 -8.284 30.012 1.00 89.81 86 GLY A O 1
ATOM 663 N N . LEU A 1 87 ? -3.141 -9.740 28.309 1.00 93.12 87 LEU A N 1
ATOM 664 C CA . LEU A 1 87 ? -1.795 -10.314 28.445 1.00 93.12 87 LEU A CA 1
ATOM 665 C C . LEU A 1 87 ? -0.729 -9.510 27.687 1.00 93.12 87 LEU A C 1
ATOM 667 O O . LEU A 1 87 ? 0.456 -9.803 27.824 1.00 93.12 87 LEU A O 1
ATOM 671 N N . GLU A 1 88 ? -1.155 -8.546 26.870 1.00 91.06 88 GLU A N 1
ATOM 672 C CA . GLU A 1 88 ? -0.306 -7.604 26.143 1.00 91.06 88 GLU A CA 1
ATOM 673 C C . GLU A 1 88 ? -0.920 -6.204 26.197 1.00 91.06 88 GLU A C 1
ATOM 675 O O . GLU A 1 88 ? -2.101 -6.018 25.892 1.00 91.06 88 GLU A O 1
ATOM 680 N N . ASN A 1 89 ? -0.110 -5.203 26.546 1.00 85.62 89 ASN A N 1
ATOM 681 C CA . ASN A 1 89 ? -0.551 -3.815 26.736 1.00 85.62 89 ASN A CA 1
ATOM 682 C C . ASN A 1 89 ? -0.602 -3.025 25.415 1.00 85.62 89 ASN A C 1
ATOM 684 O O . ASN A 1 89 ? -0.177 -1.872 25.345 1.00 85.62 89 ASN A O 1
ATOM 688 N N . HIS A 1 90 ? -1.128 -3.642 24.355 1.00 88.94 90 HIS A N 1
ATOM 689 C CA . HIS A 1 90 ? -1.272 -2.989 23.057 1.00 88.94 90 HIS A CA 1
ATOM 690 C C . HIS A 1 90 ? -2.547 -2.140 22.977 1.00 88.94 90 HIS A C 1
ATOM 692 O O . HIS A 1 90 ? -3.642 -2.508 23.428 1.00 88.94 90 HIS A O 1
ATOM 698 N N . VAL A 1 91 ? -2.383 -0.951 22.396 1.00 88.94 91 VAL A N 1
ATOM 699 C CA . VAL A 1 91 ? -3.446 0.047 22.234 1.00 88.94 91 VAL A CA 1
ATOM 700 C C . VAL A 1 91 ? -4.547 -0.496 21.325 1.00 88.94 91 VAL A C 1
ATOM 702 O O . VAL A 1 91 ? -5.719 -0.451 21.704 1.00 88.94 91 VAL A O 1
ATOM 705 N N . TYR A 1 92 ? -4.157 -1.079 20.195 1.00 92.44 92 TYR A N 1
ATOM 706 C CA . TYR A 1 92 ? -5.030 -1.674 19.189 1.00 92.44 92 TYR A CA 1
ATOM 707 C C . TYR A 1 92 ? -4.816 -3.188 19.093 1.00 92.44 92 TYR A C 1
ATOM 709 O O . TYR A 1 92 ? -3.870 -3.732 19.663 1.00 92.44 92 TYR A O 1
ATOM 717 N N . ARG A 1 93 ? -5.721 -3.854 18.378 1.00 94.38 93 ARG A N 1
ATOM 718 C CA . ARG A 1 93 ? -5.462 -5.151 17.744 1.00 94.38 93 ARG A CA 1
ATOM 719 C C . ARG A 1 93 ? -4.830 -4.909 16.372 1.00 94.38 93 ARG A C 1
ATOM 721 O O . ARG A 1 93 ? -4.944 -3.805 15.844 1.00 94.38 93 ARG A O 1
ATOM 728 N N . ASP A 1 94 ? -4.222 -5.925 15.786 1.00 95.00 94 ASP A N 1
ATOM 729 C CA . ASP A 1 94 ? -3.637 -5.836 14.446 1.00 95.00 94 ASP A CA 1
ATOM 730 C C . ASP A 1 94 ? -4.611 -6.443 13.421 1.00 95.00 94 ASP A C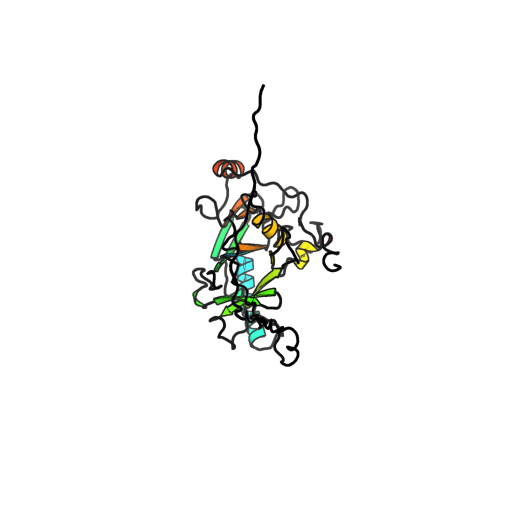 1
ATOM 732 O O . ASP A 1 94 ? -5.237 -7.478 13.678 1.00 95.00 94 ASP A O 1
ATOM 736 N N . TYR A 1 95 ? -4.835 -5.758 12.296 1.00 95.00 95 TYR A N 1
ATOM 737 C CA . TYR A 1 95 ? -5.908 -6.105 11.353 1.00 95.00 95 TYR A CA 1
ATOM 738 C C . TYR A 1 95 ? -5.722 -7.454 10.654 1.00 95.00 95 TYR A C 1
ATOM 740 O O . TYR A 1 95 ? -6.721 -8.075 10.281 1.00 95.00 95 TYR A O 1
ATOM 748 N N . GLU A 1 96 ? -4.481 -7.918 10.478 1.00 95.38 96 GLU A N 1
ATOM 749 C CA . GLU A 1 96 ? -4.141 -8.985 9.536 1.00 95.38 96 GLU A CA 1
ATOM 750 C C . GLU A 1 96 ? -4.884 -10.305 9.783 1.00 95.38 96 GLU A C 1
ATOM 752 O O . GLU A 1 96 ? -5.045 -11.065 8.834 1.00 95.38 96 GLU A O 1
ATOM 757 N N . GLU A 1 97 ? -5.406 -10.588 10.981 1.00 94.31 97 GLU A N 1
ATOM 758 C CA . GLU A 1 97 ? -6.182 -11.817 11.243 1.00 94.31 97 GLU A CA 1
ATOM 759 C C . GLU A 1 97 ? -7.377 -12.024 10.289 1.00 94.31 97 GLU A C 1
ATOM 761 O O . GLU A 1 97 ? -7.787 -13.161 10.045 1.00 94.31 97 GLU A O 1
ATOM 766 N N . PHE A 1 98 ? -7.925 -10.945 9.717 1.00 93.06 98 PHE A N 1
ATOM 767 C CA . PHE A 1 98 ? -9.086 -11.000 8.822 1.00 93.06 98 PHE A CA 1
ATOM 768 C C . PHE A 1 98 ? -8.763 -10.920 7.328 1.00 93.06 98 PHE A C 1
ATOM 770 O O . PHE A 1 98 ? -9.671 -11.145 6.523 1.00 93.06 98 PHE A O 1
ATOM 777 N N . PHE A 1 99 ? -7.516 -10.612 6.960 1.00 95.06 99 PHE A N 1
ATOM 778 C CA . PHE A 1 99 ? -7.131 -10.209 5.602 1.00 95.06 99 PHE A CA 1
ATOM 779 C C . PHE A 1 99 ? -6.041 -11.128 5.013 1.00 95.06 99 PHE A C 1
ATOM 781 O O . PHE A 1 99 ? -4.874 -10.738 4.915 1.00 95.06 99 PHE A O 1
ATOM 788 N N . PRO A 1 100 ? -6.392 -12.368 4.616 1.00 95.44 100 PRO A N 1
ATOM 789 C CA . PRO A 1 100 ? -5.555 -13.171 3.727 1.00 95.44 100 PRO A CA 1
ATOM 790 C C . PRO A 1 100 ? -5.434 -12.515 2.340 1.00 95.44 100 PRO A C 1
ATOM 792 O O . PRO A 1 100 ? -6.241 -11.641 2.013 1.00 95.44 100 PRO A O 1
ATOM 795 N N . PRO A 1 101 ? -4.489 -12.958 1.486 1.00 95.56 101 PRO A N 1
ATOM 796 C CA . PRO A 1 101 ? -4.377 -12.456 0.118 1.00 95.56 101 PRO A CA 1
ATOM 797 C C . PRO A 1 101 ? -5.696 -12.645 -0.643 1.00 95.56 101 PRO A C 1
ATOM 799 O O . PRO A 1 101 ? -6.184 -13.770 -0.771 1.00 95.56 101 PRO A O 1
ATOM 802 N N . GLU A 1 102 ? -6.257 -11.551 -1.155 1.00 94.56 102 GLU A N 1
ATOM 803 C CA . GLU A 1 102 ? -7.444 -11.547 -2.018 1.00 94.56 102 GLU A CA 1
ATOM 804 C C . GLU A 1 102 ? -7.081 -12.042 -3.423 1.00 94.56 102 GLU A C 1
ATOM 806 O O . GLU A 1 102 ? -7.780 -12.868 -4.008 1.00 94.56 102 GLU A O 1
ATOM 811 N N . ARG A 1 103 ? -5.941 -11.568 -3.941 1.00 95.06 103 ARG A N 1
ATOM 812 C CA . ARG A 1 103 ? -5.346 -11.998 -5.210 1.00 95.06 103 ARG A CA 1
ATOM 813 C C . ARG A 1 103 ? -3.928 -12.508 -4.947 1.00 95.06 103 ARG A C 1
ATOM 815 O O . ARG A 1 103 ? -3.240 -12.061 -4.031 1.00 95.06 103 ARG A O 1
ATOM 822 N N . THR A 1 104 ? -3.472 -13.454 -5.758 1.00 97.44 104 THR A N 1
ATOM 823 C CA . THR A 1 104 ? -2.056 -13.825 -5.855 1.00 97.44 104 THR A CA 1
ATOM 824 C C . THR A 1 104 ? -1.664 -13.793 -7.323 1.00 97.44 104 THR A C 1
ATOM 826 O O . THR A 1 104 ? -2.353 -14.389 -8.149 1.00 97.44 104 THR A O 1
ATOM 829 N N . ILE A 1 105 ? -0.587 -13.082 -7.645 1.00 97.19 105 ILE A N 1
ATOM 830 C CA . ILE A 1 105 ? 0.023 -13.099 -8.973 1.00 97.19 105 ILE A CA 1
ATOM 831 C C . ILE A 1 105 ? 1.218 -14.048 -8.905 1.00 97.19 105 ILE A C 1
ATOM 833 O O . ILE A 1 105 ? 2.198 -13.793 -8.204 1.00 97.19 105 ILE A O 1
ATOM 837 N N . GLU A 1 106 ? 1.103 -15.165 -9.615 1.00 96.50 106 GLU A N 1
ATOM 838 C CA . GLU A 1 106 ? 2.189 -16.121 -9.822 1.00 96.50 106 GLU A CA 1
ATOM 839 C C . GLU A 1 106 ? 3.134 -15.572 -10.901 1.00 96.50 106 GLU A C 1
ATOM 841 O O . GLU A 1 106 ? 2.682 -15.131 -11.960 1.00 96.50 106 GLU A O 1
ATOM 846 N N . THR A 1 107 ? 4.442 -15.611 -10.656 1.00 93.12 107 THR A N 1
ATOM 847 C CA . THR A 1 107 ? 5.481 -15.225 -11.623 1.00 93.12 107 THR A CA 1
ATOM 848 C C . THR A 1 107 ? 6.533 -16.335 -11.740 1.00 93.12 107 THR A C 1
ATOM 850 O O . THR A 1 107 ? 6.685 -17.127 -10.809 1.00 93.12 107 THR A O 1
ATOM 853 N N . PRO A 1 108 ? 7.312 -16.397 -12.836 1.00 93.00 108 PRO A N 1
ATOM 854 C CA . PRO A 1 108 ? 8.433 -17.333 -12.954 1.00 93.00 108 PRO A CA 1
ATOM 855 C C . PRO A 1 108 ? 9.480 -17.238 -11.831 1.00 93.00 108 PRO A C 1
ATOM 857 O O . PRO A 1 108 ? 10.175 -18.219 -11.582 1.00 93.00 108 PRO A O 1
ATOM 860 N N . ASP A 1 109 ? 9.605 -16.077 -11.176 1.00 90.44 109 ASP A N 1
ATOM 861 C CA . ASP A 1 109 ? 10.612 -15.817 -10.140 1.00 90.44 109 ASP A CA 1
ATOM 862 C C . ASP A 1 109 ? 10.049 -15.904 -8.697 1.00 90.44 109 ASP A C 1
ATOM 864 O O . ASP A 1 109 ? 10.815 -15.792 -7.743 1.00 90.44 109 ASP A O 1
ATOM 868 N N . GLY A 1 110 ? 8.734 -16.089 -8.506 1.00 93.06 110 GLY A N 1
ATOM 869 C CA . GLY A 1 110 ? 8.086 -16.088 -7.184 1.00 93.06 110 GLY A CA 1
ATOM 870 C C . GLY A 1 110 ? 6.626 -15.618 -7.209 1.00 93.06 110 GLY A C 1
ATOM 871 O O . GLY A 1 110 ? 5.984 -15.618 -8.262 1.00 93.06 110 GLY A O 1
ATOM 872 N N . LYS A 1 111 ? 6.082 -15.214 -6.056 1.00 95.75 111 LYS A N 1
ATOM 873 C CA . LYS A 1 111 ? 4.651 -14.905 -5.887 1.00 95.75 111 LYS A CA 1
ATOM 874 C C . LYS A 1 111 ? 4.424 -13.549 -5.232 1.00 95.75 111 LYS A C 1
ATOM 876 O O . LYS A 1 111 ? 5.121 -13.185 -4.292 1.00 95.75 111 LYS A O 1
ATOM 881 N N . LEU A 1 112 ? 3.383 -12.849 -5.674 1.00 97.25 112 LEU A N 1
ATOM 882 C CA . LEU A 1 112 ? 2.950 -11.577 -5.096 1.00 97.25 112 LEU A CA 1
ATOM 883 C C . LEU A 1 112 ? 1.516 -11.710 -4.585 1.00 97.25 112 LEU A C 1
ATOM 885 O O . LEU A 1 112 ? 0.568 -11.798 -5.368 1.00 97.25 112 LEU A O 1
ATOM 889 N N . GLY A 1 113 ? 1.362 -11.757 -3.264 1.00 97.44 113 GLY A N 1
ATOM 890 C CA . GLY A 1 113 ? 0.078 -11.705 -2.581 1.00 97.44 113 GLY A CA 1
ATOM 891 C C . GLY A 1 113 ? -0.392 -10.261 -2.441 1.00 97.44 113 GLY A C 1
ATOM 892 O O . GLY A 1 113 ? 0.380 -9.373 -2.086 1.00 97.44 113 GLY A O 1
ATOM 893 N N . ILE A 1 114 ? -1.669 -10.030 -2.731 1.00 97.25 114 ILE A N 1
ATOM 894 C CA . ILE A 1 114 ? -2.293 -8.709 -2.689 1.00 97.25 114 ILE A CA 1
ATOM 895 C C . ILE A 1 114 ? -3.483 -8.760 -1.735 1.00 97.25 114 ILE A C 1
ATOM 897 O O . ILE A 1 114 ? -4.407 -9.556 -1.922 1.00 97.25 114 ILE A O 1
ATOM 901 N N . VAL A 1 115 ? -3.476 -7.873 -0.745 1.00 97.25 115 VAL A N 1
ATOM 902 C CA . VAL A 1 115 ? -4.628 -7.536 0.097 1.00 97.25 115 VAL A CA 1
ATOM 903 C C . VAL A 1 115 ? -5.124 -6.161 -0.342 1.00 97.25 115 VAL A C 1
ATOM 905 O O . VAL A 1 115 ? -4.376 -5.187 -0.272 1.00 97.25 115 VAL A O 1
ATOM 908 N N . LEU A 1 116 ? -6.376 -6.066 -0.792 1.00 96.88 116 LEU A N 1
ATOM 909 C CA . LEU A 1 116 ? -6.988 -4.808 -1.214 1.00 96.88 116 LEU A CA 1
ATOM 910 C C . LEU A 1 116 ? -8.197 -4.495 -0.322 1.00 96.88 116 LEU A C 1
ATOM 912 O O . LEU A 1 116 ? -9.194 -5.211 -0.288 1.00 96.88 116 LEU A O 1
ATOM 916 N N . MET A 1 117 ? -8.136 -3.382 0.400 1.00 97.56 117 MET A N 1
ATOM 917 C CA . MET A 1 117 ? -9.266 -2.847 1.156 1.00 97.56 117 MET A CA 1
ATOM 918 C C . MET A 1 117 ? -9.860 -1.663 0.398 1.00 97.56 117 MET A C 1
ATOM 920 O O . MET A 1 117 ? -9.237 -0.614 0.294 1.00 97.56 117 MET A O 1
ATOM 924 N N . THR A 1 118 ? -11.066 -1.827 -0.139 1.00 97.44 118 THR A N 1
ATOM 925 C CA . THR A 1 118 ? -11.839 -0.763 -0.796 1.00 97.44 118 THR A CA 1
ATOM 926 C C . THR A 1 118 ? -12.860 -0.184 0.176 1.00 97.44 118 THR A C 1
ATOM 928 O O . THR A 1 118 ? -13.427 -0.920 0.986 1.00 97.44 118 THR A O 1
ATOM 931 N N . PHE A 1 119 ? -13.115 1.123 0.109 1.00 97.62 119 PHE A N 1
ATOM 932 C CA . PHE A 1 119 ? -13.974 1.811 1.077 1.00 97.62 119 PHE A CA 1
ATOM 933 C C . PHE A 1 119 ? -15.036 2.694 0.412 1.00 97.62 119 PHE A C 1
ATOM 935 O O . PHE A 1 119 ? -14.864 3.198 -0.698 1.00 97.62 119 PHE A O 1
ATOM 942 N N . SER A 1 120 ? -16.138 2.930 1.124 1.00 96.62 120 SER A N 1
ATOM 943 C CA . SER A 1 120 ? -17.077 4.012 0.814 1.00 96.62 120 SER A CA 1
ATOM 944 C C . SER A 1 120 ? -16.513 5.374 1.247 1.00 96.62 120 SER A C 1
ATOM 946 O O . SER A 1 120 ? -15.636 5.447 2.107 1.00 96.62 120 SER A O 1
ATOM 948 N N . LYS A 1 121 ? -17.106 6.482 0.769 1.00 95.94 121 LYS A N 1
ATOM 949 C CA . LYS A 1 121 ? -16.810 7.843 1.282 1.00 95.94 121 LYS A CA 1
ATOM 950 C C . LYS A 1 121 ? -17.117 8.037 2.784 1.00 95.94 121 LYS A C 1
ATOM 952 O O . LYS A 1 121 ? -16.799 9.078 3.346 1.00 95.94 121 LYS A O 1
ATOM 957 N N . THR A 1 122 ? -17.739 7.052 3.439 1.00 94.25 122 THR A N 1
ATOM 958 C CA . THR A 1 122 ? -18.004 7.017 4.889 1.00 94.25 122 THR A CA 1
ATOM 959 C C . THR A 1 122 ? -17.088 6.047 5.648 1.00 94.25 122 THR A C 1
ATOM 961 O O . THR A 1 122 ? -17.332 5.780 6.820 1.00 94.25 122 THR A O 1
ATOM 964 N N . GLY A 1 123 ? -16.059 5.494 4.995 1.00 95.44 123 GLY A N 1
ATOM 965 C CA . GLY A 1 123 ? -15.106 4.552 5.591 1.00 95.44 123 GLY A CA 1
ATOM 966 C C . GLY A 1 123 ? -15.604 3.111 5.701 1.00 95.44 123 GLY A C 1
ATOM 967 O O . GLY A 1 123 ? -14.871 2.257 6.185 1.00 95.44 123 GLY A O 1
ATOM 968 N N . VAL A 1 124 ? -16.822 2.787 5.258 1.00 95.50 124 VAL A N 1
ATOM 969 C CA . VAL A 1 124 ? -17.322 1.401 5.297 1.00 95.50 124 VAL A CA 1
ATOM 970 C C . VAL A 1 124 ? -16.496 0.540 4.345 1.00 95.50 124 VAL A C 1
ATOM 972 O O . VAL A 1 124 ? -16.357 0.889 3.175 1.00 95.50 124 VAL A O 1
ATOM 975 N N . LEU A 1 125 ? -15.967 -0.579 4.840 1.00 95.94 125 LEU A N 1
ATOM 976 C CA . LEU A 1 125 ? -15.202 -1.542 4.050 1.00 95.94 125 LEU A CA 1
ATOM 977 C C . LEU A 1 125 ? -16.121 -2.273 3.059 1.00 95.94 125 LEU A C 1
ATOM 979 O O . LEU A 1 125 ? -17.076 -2.943 3.456 1.00 95.94 125 LEU A O 1
ATOM 983 N N . LEU A 1 126 ? -15.807 -2.160 1.770 1.00 95.75 126 LEU A N 1
ATOM 984 C CA . LEU A 1 126 ? -16.600 -2.695 0.662 1.00 95.75 126 LEU A CA 1
ATOM 985 C C . LEU A 1 126 ? -16.013 -3.970 0.042 1.00 95.75 126 LEU A C 1
ATOM 987 O O . LEU A 1 126 ? -16.739 -4.653 -0.680 1.00 95.75 126 LEU A O 1
ATOM 991 N N . THR A 1 127 ? -14.749 -4.318 0.324 1.00 92.56 127 THR A N 1
ATOM 992 C CA . THR A 1 127 ? -14.098 -5.481 -0.304 1.00 92.56 127 THR A CA 1
ATOM 993 C C . THR A 1 127 ? -14.903 -6.772 -0.077 1.00 92.56 127 THR A C 1
ATOM 995 O O . THR A 1 127 ? -15.191 -7.124 1.079 1.00 92.56 127 THR A O 1
ATOM 998 N N . PRO A 1 128 ? -15.255 -7.504 -1.154 1.00 85.06 128 PRO A N 1
ATOM 999 C CA . PRO A 1 128 ? -15.932 -8.792 -1.061 1.00 85.06 128 PRO A CA 1
ATOM 1000 C C . PRO A 1 128 ? -15.188 -9.779 -0.151 1.00 85.06 128 PRO A C 1
ATOM 1002 O O . PRO A 1 128 ? -13.971 -9.903 -0.202 1.00 85.06 128 PRO A O 1
ATOM 1005 N N . GLY A 1 129 ? -15.920 -10.489 0.709 1.00 81.31 129 GLY A N 1
ATOM 1006 C CA . GLY A 1 129 ? -15.349 -11.464 1.648 1.00 81.31 129 GLY A CA 1
ATOM 1007 C C . GLY A 1 129 ? -14.874 -10.871 2.981 1.00 81.31 129 GLY A C 1
ATOM 1008 O O . GLY A 1 129 ? -15.007 -11.538 4.010 1.00 81.31 129 GLY A O 1
ATOM 1009 N N . PHE A 1 130 ? -14.422 -9.612 3.008 1.00 83.25 130 PHE A N 1
ATOM 1010 C CA . PHE A 1 130 ? -14.049 -8.910 4.250 1.00 83.25 130 PHE A CA 1
ATOM 1011 C C . PHE A 1 130 ? -15.209 -8.093 4.847 1.00 83.25 130 PHE A C 1
ATOM 1013 O O . PHE A 1 130 ? -15.297 -7.930 6.066 1.00 83.25 130 PHE A O 1
ATOM 1020 N N . ASN A 1 131 ? -16.158 -7.654 4.013 1.00 77.06 131 ASN A N 1
ATOM 1021 C CA . ASN A 1 131 ? -17.351 -6.901 4.423 1.00 77.06 131 ASN A CA 1
ATOM 1022 C C . ASN A 1 131 ? -18.243 -7.605 5.476 1.00 77.06 131 ASN A C 1
ATOM 1024 O O . ASN A 1 131 ? -18.957 -6.928 6.213 1.00 77.06 131 ASN A O 1
ATOM 1028 N N . ARG A 1 132 ? -18.152 -8.937 5.628 1.00 81.81 132 ARG A N 1
ATOM 1029 C CA . ARG A 1 132 ? -18.895 -9.744 6.626 1.00 81.81 132 ARG A CA 1
ATOM 1030 C C . ARG A 1 132 ? -18.713 -9.315 8.091 1.00 81.81 132 ARG A C 1
ATOM 1032 O O . ARG A 1 132 ? -19.477 -9.749 8.946 1.00 81.81 132 ARG A O 1
ATOM 1039 N N . PHE A 1 133 ? -17.691 -8.514 8.389 1.00 82.12 133 PHE A N 1
ATOM 1040 C CA . PHE A 1 133 ? -17.381 -8.023 9.735 1.00 82.12 133 PHE A CA 1
ATOM 1041 C C . PHE A 1 133 ? -17.899 -6.602 10.019 1.00 82.12 133 PHE A C 1
ATOM 1043 O O . PHE A 1 133 ? -17.653 -6.079 11.107 1.00 82.12 133 PHE A O 1
ATOM 1050 N N . ASN A 1 134 ? -18.609 -5.978 9.066 1.00 88.38 134 ASN A N 1
ATOM 1051 C CA . ASN A 1 134 ? -19.152 -4.619 9.179 1.00 88.38 134 ASN A CA 1
ATOM 1052 C C . ASN A 1 134 ? -18.095 -3.594 9.634 1.00 88.38 134 ASN A C 1
ATOM 1054 O O . ASN A 1 134 ? -18.325 -2.816 10.561 1.00 88.38 134 ASN A O 1
ATOM 1058 N N . PHE A 1 135 ? -16.908 -3.635 9.020 1.00 94.12 135 PHE A N 1
ATOM 1059 C CA . PHE A 1 135 ? -15.819 -2.725 9.359 1.00 94.12 135 PHE A CA 1
ATOM 1060 C C . PHE A 1 135 ? -16.073 -1.305 8.841 1.00 94.12 135 PHE A C 1
ATOM 1062 O O . PHE A 1 135 ? -16.414 -1.105 7.672 1.00 94.12 135 PHE A O 1
ATOM 1069 N N . THR A 1 136 ? -15.820 -0.313 9.694 1.00 95.00 136 THR A N 1
ATOM 1070 C CA . THR A 1 136 ? -15.680 1.098 9.309 1.00 95.00 136 THR A CA 1
ATOM 1071 C C . THR A 1 136 ? -14.260 1.564 9.611 1.00 95.00 136 THR A C 1
ATOM 1073 O O . THR A 1 136 ? -13.825 1.494 10.757 1.00 95.00 136 THR A O 1
ATOM 1076 N N . ALA A 1 137 ? -13.540 2.025 8.594 1.00 95.94 137 ALA A N 1
ATOM 1077 C CA . ALA A 1 137 ? -12.227 2.636 8.716 1.00 95.94 137 ALA A CA 1
ATOM 1078 C C . ALA A 1 137 ? -12.332 4.091 9.190 1.00 95.94 137 ALA A C 1
ATOM 1080 O O . ALA A 1 137 ? -13.193 4.846 8.731 1.00 95.94 137 ALA A O 1
ATOM 1081 N N . VAL A 1 138 ? -11.450 4.475 10.111 1.00 94.88 138 VAL A N 1
ATOM 1082 C CA . VAL A 1 138 ? -11.383 5.817 10.701 1.00 94.88 138 VAL A CA 1
ATOM 1083 C C . VAL A 1 138 ? -9.931 6.223 10.952 1.00 94.88 138 VAL A C 1
ATOM 1085 O O . VAL A 1 138 ? -9.051 5.374 11.098 1.00 94.88 138 VAL A O 1
ATOM 1088 N N . VAL A 1 139 ? -9.686 7.531 11.042 1.00 93.94 139 VAL A N 1
ATOM 1089 C CA . VAL A 1 139 ? -8.408 8.085 11.514 1.00 93.94 139 VAL A CA 1
ATOM 1090 C C . VAL A 1 139 ? -8.549 8.396 13.004 1.00 93.94 139 VAL A C 1
ATOM 1092 O O . VAL A 1 139 ? -9.444 9.147 13.391 1.00 93.94 139 VAL A O 1
ATOM 1095 N N . SER A 1 140 ? -7.693 7.829 13.850 1.00 91.81 140 SER A N 1
ATOM 1096 C CA . SER A 1 140 ? -7.600 8.200 15.273 1.00 91.81 140 SER A CA 1
ATOM 1097 C C . SER A 1 140 ? -6.908 9.556 15.463 1.00 91.81 140 SER A C 1
ATOM 1099 O O . SER A 1 140 ? -6.125 9.985 14.614 1.00 91.81 140 SER A O 1
ATOM 1101 N N . ASN A 1 141 ? -7.136 10.220 16.600 1.00 88.81 141 ASN A N 1
ATOM 1102 C CA . ASN A 1 141 ? -6.501 11.509 16.917 1.00 88.81 141 ASN A CA 1
ATOM 1103 C C . ASN A 1 141 ? -4.967 11.418 17.065 1.00 88.81 141 ASN A C 1
ATOM 1105 O O . ASN A 1 141 ? -4.293 12.442 17.028 1.00 88.81 141 ASN A O 1
ATOM 1109 N N . ILE A 1 142 ? -4.412 10.205 17.177 1.00 87.25 142 ILE A N 1
ATOM 1110 C CA . ILE A 1 142 ? -2.965 9.923 17.156 1.00 87.25 142 ILE A CA 1
ATOM 1111 C C . ILE A 1 142 ? -2.457 9.451 15.778 1.00 87.25 142 ILE A C 1
ATOM 1113 O O . ILE A 1 142 ? -1.438 8.768 15.690 1.00 87.25 142 ILE A O 1
ATOM 1117 N N . GLY A 1 143 ? -3.187 9.740 14.697 1.00 90.12 143 GLY A N 1
ATOM 1118 C CA . GLY A 1 143 ? -2.736 9.476 13.326 1.00 90.12 143 GLY A CA 1
ATOM 1119 C C . GLY A 1 143 ? -2.641 7.996 12.941 1.00 90.12 143 GLY A C 1
ATOM 1120 O O . GLY A 1 143 ? -1.970 7.669 11.976 1.00 90.12 143 GLY A O 1
ATOM 1121 N N . ASN A 1 144 ? -3.291 7.077 13.658 1.00 93.81 144 ASN A N 1
ATOM 1122 C CA . ASN A 1 144 ? -3.393 5.673 13.231 1.00 93.81 144 ASN A CA 1
ATOM 1123 C C . ASN A 1 144 ? -4.693 5.469 12.435 1.00 93.81 144 ASN A C 1
ATOM 1125 O O . ASN A 1 144 ? -5.752 5.948 12.862 1.00 93.81 144 ASN A O 1
ATOM 1129 N N . LEU A 1 145 ? -4.615 4.747 11.318 1.00 96.38 145 LEU A N 1
ATOM 1130 C CA . LEU A 1 145 ? -5.754 4.260 10.544 1.00 96.38 145 LEU A CA 1
ATOM 1131 C C . LEU A 1 145 ? -6.218 2.928 11.128 1.00 96.38 145 LEU A C 1
ATOM 1133 O O . LEU A 1 145 ? -5.475 1.943 11.142 1.00 96.38 145 LEU A O 1
ATOM 1137 N N . VAL A 1 146 ? -7.459 2.900 11.609 1.00 95.94 146 VAL A N 1
ATOM 1138 C CA . VAL A 1 146 ? -8.009 1.747 12.327 1.00 95.94 146 VAL A CA 1
ATOM 1139 C C . VAL A 1 146 ? -9.363 1.324 11.766 1.00 95.94 146 VAL A C 1
ATOM 1141 O O . VAL A 1 146 ? -10.146 2.154 11.305 1.00 95.94 146 VAL A O 1
ATOM 1144 N N . LEU A 1 147 ? -9.654 0.026 11.826 1.00 95.56 147 LEU A N 1
ATOM 1145 C CA . LEU A 1 147 ? -10.957 -0.552 11.518 1.00 95.56 147 LEU A CA 1
ATOM 1146 C C . LEU A 1 147 ? -11.762 -0.747 12.808 1.00 95.56 147 LEU A C 1
ATOM 1148 O O . LEU A 1 147 ? -11.304 -1.386 13.760 1.00 95.56 147 LEU A O 1
ATOM 1152 N N . LEU A 1 148 ? -12.992 -0.237 12.818 1.00 93.94 148 LEU A N 1
ATOM 1153 C CA . LEU A 1 148 ? -13.981 -0.443 13.872 1.00 93.94 148 LEU A CA 1
ATOM 1154 C C . LEU A 1 148 ? -14.929 -1.569 13.459 1.00 93.94 148 LEU A C 1
ATOM 1156 O O . LEU A 1 148 ? -15.689 -1.428 12.497 1.00 93.94 148 LEU A O 1
ATOM 1160 N N . LYS A 1 149 ? -14.877 -2.698 14.171 1.00 90.56 149 LYS A N 1
ATOM 1161 C CA . LYS A 1 149 ? -15.798 -3.825 13.972 1.00 90.56 149 LYS A CA 1
ATOM 1162 C C . LYS A 1 149 ? -17.200 -3.403 14.409 1.00 90.56 149 LYS A C 1
ATOM 1164 O O . LYS A 1 149 ? -17.339 -2.838 15.484 1.00 90.56 149 LYS A O 1
ATOM 1169 N N . ASN A 1 150 ? -18.219 -3.649 13.586 1.00 86.69 150 ASN A N 1
ATOM 1170 C CA . ASN A 1 150 ? -19.590 -3.158 13.807 1.00 86.69 150 ASN A CA 1
ATOM 1171 C C . ASN A 1 150 ? -19.725 -1.613 13.912 1.00 86.69 150 ASN A C 1
ATOM 1173 O O . ASN A 1 150 ? -20.748 -1.109 14.383 1.00 86.69 150 ASN A O 1
ATOM 1177 N N . GLY A 1 151 ? -18.726 -0.853 13.444 1.00 84.12 151 GLY A N 1
ATOM 1178 C CA . GLY A 1 151 ? -18.730 0.613 13.420 1.00 84.12 151 GLY A CA 1
ATOM 1179 C C . GLY A 1 151 ? -18.564 1.303 14.785 1.00 84.12 151 GLY A C 1
ATOM 1180 O O . GLY A 1 151 ? -18.228 0.694 15.796 1.00 84.12 151 GLY A O 1
ATOM 1181 N N . PHE A 1 152 ? -18.812 2.618 14.813 1.00 79.81 152 PHE A N 1
ATOM 1182 C CA . PHE A 1 152 ? -18.519 3.524 15.942 1.00 79.81 152 PHE A CA 1
ATOM 1183 C C . PHE A 1 152 ? -19.179 3.189 17.293 1.00 79.81 152 PHE A C 1
ATOM 1185 O O . PHE A 1 152 ? -18.772 3.731 18.320 1.00 79.81 152 PHE A O 1
ATOM 1192 N N . ASN A 1 153 ? -20.210 2.343 17.312 1.00 72.50 1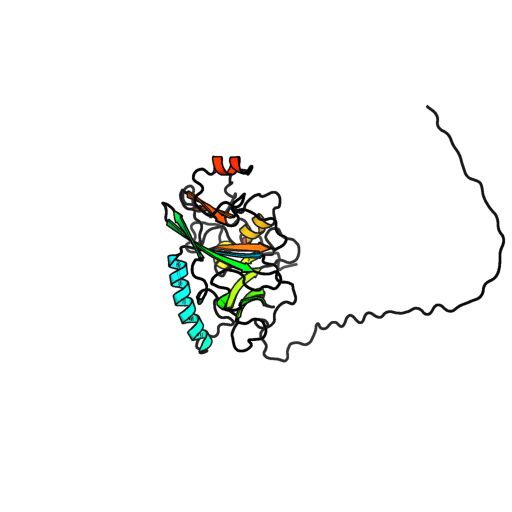53 ASN A N 1
ATOM 1193 C CA . ASN A 1 153 ? -20.990 2.061 18.520 1.00 72.50 153 ASN A CA 1
ATOM 1194 C C . ASN A 1 153 ? -20.451 0.873 19.337 1.00 72.50 153 ASN A C 1
ATOM 1196 O O . ASN A 1 153 ? -20.866 0.692 20.484 1.00 72.50 153 ASN A O 1
ATOM 1200 N N . ASP A 1 154 ? -19.532 0.074 18.788 1.00 77.00 154 ASP A N 1
ATOM 1201 C CA . ASP A 1 154 ? -19.002 -1.126 19.443 1.00 77.00 154 ASP A CA 1
ATOM 1202 C C . ASP A 1 154 ? -17.852 -0.798 20.408 1.00 77.00 154 ASP A C 1
ATOM 1204 O O . ASP A 1 154 ? -16.679 -1.077 20.167 1.00 77.00 154 ASP A O 1
ATOM 1208 N N . LYS A 1 155 ? -18.205 -0.200 21.550 1.00 71.56 155 LYS A N 1
ATOM 1209 C CA . LYS A 1 155 ? -17.253 0.157 22.619 1.00 71.56 155 LYS A CA 1
ATOM 1210 C C . LYS A 1 155 ? -16.596 -1.049 23.308 1.00 71.56 155 LYS A C 1
ATOM 1212 O O . LYS A 1 155 ? -15.690 -0.853 24.113 1.00 71.56 155 LYS A O 1
ATOM 1217 N N . ASN A 1 156 ? -17.056 -2.269 23.026 1.00 74.56 156 ASN A N 1
ATOM 1218 C CA . ASN A 1 156 ? -16.534 -3.495 23.631 1.00 74.56 156 ASN A CA 1
ATOM 1219 C C . ASN A 1 156 ? -15.383 -4.102 22.814 1.00 74.56 156 ASN A C 1
ATOM 1221 O O . ASN A 1 156 ? -14.632 -4.925 23.337 1.00 74.56 156 ASN A O 1
ATOM 1225 N N . ASN A 1 157 ? -15.219 -3.699 21.550 1.00 80.75 157 ASN A N 1
ATOM 1226 C CA . ASN A 1 157 ? -14.135 -4.151 20.688 1.00 80.75 157 ASN A CA 1
ATOM 1227 C C . ASN A 1 157 ? -13.025 -3.094 20.588 1.00 80.75 157 ASN A C 1
ATOM 1229 O O . ASN A 1 157 ? -13.264 -1.935 20.253 1.00 80.75 157 ASN A O 1
ATOM 1233 N N . LYS A 1 158 ? -11.773 -3.510 20.827 1.00 89.75 158 LYS A N 1
ATOM 1234 C CA . LYS A 1 158 ? -10.598 -2.690 20.493 1.00 89.75 158 LYS A CA 1
ATOM 1235 C C . LYS A 1 158 ? -10.547 -2.468 18.967 1.00 89.75 158 LYS A C 1
ATOM 1237 O O . LYS A 1 158 ? -10.783 -3.433 18.237 1.00 89.75 158 LYS A O 1
ATOM 1242 N N . PRO A 1 159 ? -10.207 -1.257 18.481 1.00 93.62 159 PRO A N 1
ATOM 1243 C CA . PRO A 1 159 ? -9.951 -1.024 17.062 1.00 93.62 159 PRO A CA 1
ATOM 1244 C C . PRO A 1 159 ? -8.804 -1.893 16.536 1.00 93.62 159 PRO A C 1
ATOM 1246 O O . PRO A 1 159 ? -7.898 -2.250 17.296 1.00 93.62 159 PRO A O 1
ATOM 1249 N N . TYR A 1 160 ? -8.833 -2.183 15.236 1.00 95.12 160 TYR A N 1
ATOM 1250 C CA . TYR A 1 160 ? -7.791 -2.936 14.536 1.00 95.12 160 TYR A CA 1
ATOM 1251 C C . TYR A 1 160 ? -6.939 -1.975 13.706 1.00 95.12 160 TYR A C 1
ATOM 1253 O O . TYR A 1 160 ? -7.440 -1.403 12.740 1.00 95.12 160 TYR A O 1
ATOM 1261 N N . ASN A 1 161 ? -5.682 -1.765 14.083 1.00 95.88 161 ASN A N 1
ATOM 1262 C CA . ASN A 1 161 ? -4.753 -0.925 13.335 1.00 95.88 161 ASN A CA 1
ATOM 1263 C C . ASN A 1 161 ? -4.350 -1.596 12.020 1.00 95.88 161 ASN A C 1
ATOM 1265 O O . ASN A 1 161 ? -4.113 -2.804 12.000 1.00 95.88 161 ASN A O 1
ATOM 1269 N N . PHE A 1 162 ? -4.252 -0.813 10.943 1.00 96.12 162 PHE A N 1
ATOM 1270 C CA . PHE A 1 162 ? -3.778 -1.310 9.646 1.00 96.12 162 PHE A CA 1
ATOM 1271 C C . PHE A 1 162 ? -2.702 -0.449 8.981 1.00 96.12 162 PHE A C 1
ATOM 1273 O O . PHE A 1 162 ? -1.941 -0.968 8.167 1.00 96.12 162 PHE A O 1
ATOM 1280 N N . ALA A 1 163 ? -2.609 0.839 9.323 1.00 96.75 163 ALA A N 1
ATOM 1281 C CA . ALA A 1 163 ? -1.548 1.729 8.856 1.00 96.75 163 ALA A CA 1
ATOM 1282 C C . ALA A 1 163 ? -1.491 3.017 9.691 1.00 96.75 163 ALA A C 1
ATOM 1284 O O . ALA A 1 163 ? -2.407 3.339 10.440 1.00 96.75 163 ALA A O 1
ATOM 1285 N N . ASN A 1 164 ? -0.435 3.797 9.506 1.00 94.81 164 ASN A N 1
ATOM 1286 C CA . ASN A 1 164 ? -0.269 5.137 10.051 1.00 94.81 164 ASN A CA 1
ATOM 1287 C C . ASN A 1 164 ? -0.576 6.184 8.973 1.00 94.81 164 ASN A C 1
ATOM 1289 O O . ASN A 1 164 ? -0.147 6.053 7.827 1.00 94.81 164 ASN A O 1
ATOM 1293 N N . TRP A 1 165 ? -1.285 7.239 9.353 1.00 94.00 165 TRP A N 1
ATOM 1294 C CA . TRP A 1 165 ? -1.443 8.464 8.583 1.00 94.00 165 TRP A CA 1
ATOM 1295 C C . TRP A 1 165 ? -0.272 9.395 8.903 1.00 94.00 165 TRP A C 1
ATOM 1297 O O . TRP A 1 165 ? -0.184 9.942 10.004 1.00 94.00 165 TRP A O 1
ATOM 1307 N N . TRP A 1 166 ? 0.640 9.556 7.949 1.00 91.38 166 TRP A N 1
ATOM 1308 C CA . TRP A 1 166 ? 1.773 10.470 8.054 1.00 91.38 166 TRP A CA 1
ATOM 1309 C C . TRP A 1 166 ? 1.485 11.724 7.230 1.00 91.38 166 TRP A C 1
ATOM 1311 O O . TRP A 1 166 ? 1.244 11.643 6.030 1.00 91.38 166 TRP A O 1
ATOM 1321 N N . GLU A 1 167 ? 1.484 12.887 7.872 1.00 89.00 167 GLU A N 1
ATOM 1322 C CA . GLU A 1 167 ? 1.165 14.168 7.241 1.00 89.00 167 GLU A CA 1
ATOM 1323 C C . GLU A 1 167 ? 2.128 15.227 7.789 1.00 89.00 167 GLU A C 1
ATOM 1325 O O . GLU A 1 167 ? 2.235 15.408 9.003 1.00 89.00 167 GLU A O 1
ATOM 1330 N N . LEU A 1 168 ? 2.864 15.890 6.897 1.00 85.38 168 LEU A N 1
ATOM 1331 C CA . LEU A 1 168 ? 3.691 17.053 7.220 1.00 85.38 168 LEU A CA 1
ATOM 1332 C C . LEU A 1 168 ? 2.841 18.337 7.202 1.00 85.38 168 LEU A C 1
ATOM 1334 O O . LEU A 1 168 ? 1.881 18.407 6.430 1.00 85.38 168 LEU A O 1
ATOM 1338 N N . PRO A 1 169 ? 3.191 19.369 7.994 1.00 82.06 169 PRO A N 1
ATOM 1339 C CA . PRO A 1 169 ? 2.547 20.677 7.911 1.00 82.06 169 PRO A CA 1
ATOM 1340 C C . PRO A 1 169 ? 2.704 21.296 6.515 1.00 82.06 169 PRO A C 1
ATOM 1342 O O . PRO A 1 169 ? 3.803 21.366 5.985 1.00 82.06 169 PRO A O 1
ATOM 1345 N N . GLY A 1 170 ? 1.616 21.798 5.929 1.00 82.00 170 GLY A N 1
ATOM 1346 C CA . GLY A 1 170 ? 1.650 22.413 4.598 1.00 82.00 170 GLY A CA 1
ATOM 1347 C C . GLY A 1 170 ? 1.592 21.405 3.444 1.00 82.00 170 GLY A C 1
ATOM 1348 O O . GLY A 1 170 ? 1.168 20.263 3.604 1.00 82.00 170 GLY A O 1
ATOM 1349 N N . SER A 1 171 ? 1.954 21.856 2.240 1.00 83.12 171 SER A N 1
ATOM 1350 C CA . SER A 1 171 ? 1.831 21.068 1.007 1.00 83.12 171 SER A CA 1
ATOM 1351 C C . SER A 1 171 ? 3.181 20.479 0.605 1.00 83.12 171 SER A C 1
ATOM 1353 O O . SER A 1 171 ? 4.052 21.203 0.124 1.00 83.12 171 SER A O 1
ATOM 1355 N N . HIS A 1 172 ? 3.337 19.162 0.737 1.00 88.81 172 HIS A N 1
ATOM 1356 C CA . HIS A 1 172 ? 4.535 18.432 0.318 1.00 88.81 172 HIS A CA 1
ATOM 1357 C C . HIS A 1 172 ? 4.150 17.261 -0.580 1.00 88.81 172 HIS A C 1
ATOM 1359 O O . HIS A 1 172 ? 3.226 16.531 -0.250 1.00 88.81 172 HIS A O 1
ATOM 1365 N N . ILE A 1 173 ? 4.909 17.016 -1.652 1.00 90.31 173 ILE A N 1
ATOM 1366 C CA . ILE A 1 173 ? 4.607 15.955 -2.632 1.00 90.31 173 ILE A CA 1
ATOM 1367 C C . ILE A 1 173 ? 4.463 14.554 -2.012 1.00 90.31 173 ILE A C 1
ATOM 1369 O O . ILE A 1 173 ? 3.700 13.739 -2.511 1.00 90.31 173 ILE A O 1
ATOM 1373 N N . MET A 1 174 ? 5.162 14.269 -0.909 1.00 91.00 174 MET A N 1
ATOM 1374 C CA . MET A 1 174 ? 5.065 12.995 -0.188 1.00 91.00 174 MET A CA 1
ATOM 1375 C C . MET A 1 174 ? 4.014 12.984 0.943 1.00 91.00 174 MET A C 1
ATOM 1377 O O . MET A 1 174 ? 3.988 12.029 1.711 1.00 91.00 174 MET A O 1
ATOM 1381 N N . SER A 1 175 ? 3.187 14.027 1.089 1.00 90.50 175 SER A N 1
ATOM 1382 C CA . SER A 1 175 ? 2.247 14.226 2.207 1.00 90.50 175 SER A CA 1
ATOM 1383 C C . SER A 1 175 ? 0.831 14.567 1.714 1.00 90.50 175 SER A C 1
ATOM 1385 O O . SER A 1 175 ? 0.700 15.441 0.860 1.00 90.50 175 SER A O 1
ATOM 1387 N N . PRO A 1 176 ? -0.243 13.954 2.243 1.00 93.12 176 PRO A N 1
ATOM 1388 C CA . PRO A 1 176 ? -0.228 12.877 3.228 1.00 93.12 176 PRO A CA 1
ATOM 1389 C C . PRO A 1 176 ? 0.310 11.570 2.631 1.00 93.12 176 PRO A C 1
ATOM 1391 O O . PRO A 1 176 ? 0.340 11.397 1.413 1.00 93.12 176 PRO A O 1
ATOM 1394 N N . ALA A 1 177 ? 0.693 10.641 3.501 1.00 94.69 177 ALA A N 1
ATOM 1395 C CA . ALA A 1 177 ? 1.059 9.274 3.166 1.00 94.69 177 ALA A CA 1
ATOM 1396 C C . ALA A 1 177 ? 0.402 8.271 4.119 1.00 94.69 177 ALA A C 1
ATOM 1398 O O . ALA A 1 177 ? 0.166 8.552 5.295 1.00 94.69 177 ALA A O 1
ATOM 1399 N N . VAL A 1 178 ? 0.149 7.068 3.605 1.00 96.50 178 VAL A N 1
ATOM 1400 C CA . VAL A 1 178 ? -0.313 5.920 4.390 1.00 96.50 178 VAL A CA 1
ATOM 1401 C C . VAL A 1 178 ? 0.854 4.952 4.534 1.00 96.50 178 VAL A C 1
ATOM 1403 O O . VAL A 1 178 ? 1.316 4.411 3.536 1.00 96.50 178 VAL A O 1
ATOM 1406 N N . CYS A 1 179 ? 1.340 4.780 5.760 1.00 95.06 179 CYS A N 1
ATOM 1407 C CA . CYS A 1 179 ? 2.635 4.187 6.101 1.00 95.06 179 CYS A CA 1
ATOM 1408 C C . CYS A 1 179 ? 2.472 2.952 6.998 1.00 95.06 179 CYS A C 1
ATOM 1410 O O . CYS A 1 179 ? 1.649 2.967 7.911 1.00 95.06 179 CYS A O 1
ATOM 1412 N N . ASP A 1 180 ? 3.262 1.895 6.798 1.00 91.00 180 ASP A N 1
ATOM 1413 C CA . ASP A 1 180 ? 3.244 0.717 7.680 1.00 91.00 180 ASP A CA 1
ATOM 1414 C C . ASP A 1 180 ? 4.305 0.800 8.800 1.00 91.00 180 ASP A C 1
ATOM 1416 O O . ASP A 1 180 ? 4.963 1.823 8.998 1.00 91.00 180 ASP A O 1
ATOM 1420 N N . GLY A 1 181 ? 4.454 -0.273 9.583 1.00 84.56 181 GLY A N 1
ATOM 1421 C CA . GLY A 1 181 ? 5.463 -0.350 10.648 1.00 84.56 181 GLY A CA 1
ATOM 1422 C C . GLY A 1 181 ? 6.913 -0.531 10.166 1.00 84.56 181 GLY A C 1
ATOM 1423 O O . GLY A 1 181 ? 7.829 -0.447 10.982 1.00 84.56 181 GLY A O 1
ATOM 1424 N N . THR A 1 182 ? 7.150 -0.791 8.875 1.00 84.75 182 THR A N 1
ATOM 1425 C CA . THR A 1 182 ? 8.493 -1.030 8.307 1.00 84.75 182 THR A CA 1
ATOM 1426 C C . THR A 1 182 ? 9.168 0.228 7.767 1.00 84.75 182 THR A C 1
ATOM 1428 O O . THR A 1 182 ? 10.393 0.264 7.648 1.00 84.75 182 THR A O 1
ATOM 1431 N N . GLU A 1 183 ? 8.402 1.293 7.530 1.00 86.56 183 GLU A N 1
ATOM 1432 C CA . GLU A 1 183 ? 8.895 2.580 7.016 1.00 86.56 183 GLU A CA 1
ATOM 1433 C C . GLU A 1 183 ? 10.031 3.173 7.871 1.00 86.56 183 GLU A C 1
ATOM 1435 O O . GLU A 1 183 ? 10.999 3.731 7.353 1.00 86.56 183 GLU A O 1
ATOM 1440 N N . GLY A 1 184 ? 9.977 2.967 9.192 1.00 83.00 184 GLY A N 1
ATOM 1441 C CA . GLY A 1 184 ? 11.023 3.382 10.133 1.00 83.00 184 GLY A CA 1
ATOM 1442 C C . GLY A 1 184 ? 12.341 2.599 10.035 1.00 83.00 184 GLY A C 1
ATOM 1443 O O . GLY A 1 184 ? 13.285 2.925 10.755 1.00 83.00 184 GLY A O 1
ATOM 1444 N N . TYR A 1 185 ? 12.428 1.565 9.197 1.00 83.69 185 TYR A N 1
ATOM 1445 C CA . TYR A 1 185 ? 13.686 0.939 8.769 1.00 83.69 185 TYR A CA 1
ATOM 1446 C C . TYR A 1 185 ? 14.073 1.431 7.371 1.00 83.69 185 TYR A C 1
ATOM 1448 O O . TYR A 1 185 ? 15.223 1.808 7.155 1.00 83.69 185 TYR A O 1
ATOM 1456 N N . ARG A 1 186 ? 13.087 1.524 6.469 1.00 88.25 186 ARG A N 1
ATOM 1457 C CA . ARG A 1 186 ? 13.231 1.982 5.081 1.00 88.25 186 ARG A CA 1
ATOM 1458 C C . ARG A 1 186 ? 13.902 3.348 4.947 1.00 88.25 186 ARG A C 1
ATOM 1460 O O . ARG A 1 186 ? 14.814 3.494 4.145 1.00 88.25 186 ARG A O 1
ATOM 1467 N N . TYR A 1 187 ? 13.483 4.340 5.736 1.00 88.00 187 TYR A N 1
ATOM 1468 C CA . TYR A 1 187 ? 13.949 5.726 5.575 1.00 88.00 187 TYR A CA 1
ATOM 1469 C C . TYR A 1 187 ? 15.216 6.097 6.357 1.00 88.00 187 TYR A C 1
ATOM 1471 O O . TYR A 1 187 ? 15.751 7.190 6.153 1.00 88.00 187 TYR A O 1
ATOM 1479 N N . LYS A 1 188 ? 15.739 5.191 7.195 1.00 83.94 188 LYS A N 1
ATOM 1480 C CA . LYS A 1 188 ? 16.954 5.430 7.996 1.00 83.94 188 LYS A CA 1
ATOM 1481 C C . LYS A 1 188 ? 18.248 5.399 7.187 1.00 83.94 188 LYS A C 1
ATOM 1483 O O . LYS A 1 188 ? 19.234 5.994 7.617 1.00 83.94 188 LYS A O 1
ATOM 1488 N N . THR A 1 189 ? 18.268 4.675 6.070 1.00 73.69 189 THR A N 1
ATOM 1489 C CA . THR A 1 189 ? 19.480 4.396 5.295 1.00 73.69 189 THR A CA 1
ATOM 1490 C C . THR A 1 189 ? 19.161 4.357 3.804 1.00 73.69 189 THR A C 1
ATOM 1492 O O . THR A 1 189 ? 18.170 3.763 3.387 1.00 73.69 189 THR A O 1
ATOM 1495 N N . ASP A 1 190 ? 20.002 4.996 2.997 1.00 69.94 190 ASP A N 1
ATOM 1496 C CA . ASP A 1 190 ? 20.019 4.882 1.534 1.00 69.94 190 ASP A CA 1
ATOM 1497 C C . ASP A 1 190 ? 21.095 3.907 1.039 1.00 69.94 190 ASP A C 1
ATOM 1499 O O . ASP A 1 190 ? 21.292 3.742 -0.166 1.00 69.94 190 ASP A O 1
ATOM 1503 N N . ASN A 1 191 ? 21.768 3.214 1.964 1.00 73.81 191 ASN A N 1
ATOM 1504 C CA . ASN A 1 191 ? 22.682 2.138 1.636 1.00 73.81 191 ASN A CA 1
ATOM 1505 C C . ASN A 1 191 ? 21.906 0.814 1.491 1.00 73.81 191 ASN A C 1
ATOM 1507 O O . ASN A 1 191 ? 21.530 0.228 2.511 1.00 73.81 191 ASN A O 1
ATOM 1511 N N . PRO A 1 192 ? 21.740 0.266 0.270 1.00 66.12 192 PRO A N 1
ATOM 1512 C CA . PRO A 1 192 ? 21.110 -1.040 0.078 1.00 66.12 192 PRO A CA 1
ATOM 1513 C C . PRO A 1 192 ? 21.825 -2.172 0.836 1.00 66.12 192 PRO A C 1
ATOM 1515 O O . PRO A 1 192 ? 21.211 -3.190 1.133 1.00 66.12 192 PRO A O 1
ATOM 1518 N N . LYS A 1 193 ? 23.110 -2.012 1.177 1.00 69.88 193 LYS A N 1
ATOM 1519 C CA . LYS A 1 193 ? 23.925 -3.036 1.856 1.00 69.88 193 LYS A CA 1
ATOM 1520 C C . LYS A 1 193 ? 23.803 -3.016 3.384 1.00 69.88 193 LYS A C 1
ATOM 1522 O O . LYS A 1 193 ? 24.545 -3.735 4.049 1.00 69.88 193 LYS A O 1
ATOM 1527 N N . ASP A 1 194 ? 22.911 -2.198 3.946 1.00 73.69 194 ASP A N 1
ATOM 1528 C CA . ASP A 1 194 ? 22.551 -2.273 5.364 1.00 73.69 194 ASP A CA 1
ATOM 1529 C C . ASP A 1 194 ? 21.811 -3.588 5.657 1.00 73.69 194 ASP A C 1
ATOM 1531 O O . ASP A 1 194 ? 20.925 -3.998 4.907 1.00 73.69 194 ASP A O 1
ATOM 1535 N N . THR A 1 195 ? 22.141 -4.251 6.768 1.00 64.50 195 THR A N 1
ATOM 1536 C CA . THR A 1 195 ? 21.506 -5.519 7.164 1.00 64.50 195 THR A CA 1
ATOM 1537 C C . THR A 1 195 ? 20.018 -5.385 7.504 1.00 64.50 195 THR A C 1
ATOM 1539 O O . THR A 1 195 ? 19.348 -6.403 7.655 1.00 64.50 195 THR A O 1
ATOM 1542 N N . ASN A 1 196 ? 19.500 -4.159 7.631 1.00 68.94 196 ASN A N 1
ATOM 1543 C CA . ASN A 1 196 ? 18.096 -3.859 7.925 1.00 68.94 196 ASN A CA 1
ATOM 1544 C C . ASN A 1 196 ? 17.350 -3.228 6.731 1.00 68.94 196 ASN A C 1
ATOM 1546 O O . ASN A 1 196 ? 16.282 -2.644 6.922 1.00 68.94 196 ASN A O 1
ATOM 1550 N N . TYR A 1 197 ? 17.905 -3.296 5.517 1.00 69.75 197 TYR A N 1
ATOM 1551 C CA . TYR A 1 197 ? 17.276 -2.736 4.320 1.00 69.75 197 TYR A CA 1
ATOM 1552 C C . TYR A 1 197 ? 16.029 -3.540 3.901 1.00 69.75 197 TYR A C 1
ATOM 1554 O O . TYR A 1 197 ? 16.114 -4.739 3.648 1.00 69.75 197 TYR A O 1
ATOM 1562 N N . VAL A 1 198 ? 14.878 -2.863 3.804 1.00 76.12 198 VAL A N 1
ATOM 1563 C CA . VAL A 1 198 ? 13.536 -3.436 3.527 1.00 76.12 198 VAL A CA 1
ATOM 1564 C C . VAL A 1 198 ? 12.942 -2.883 2.221 1.00 76.12 198 VAL A C 1
ATOM 1566 O O . VAL A 1 198 ? 11.805 -2.400 2.155 1.00 76.12 198 VAL A O 1
ATOM 1569 N N . GLY A 1 199 ? 13.785 -2.835 1.188 1.00 81.69 199 GLY A N 1
ATOM 1570 C CA . GLY A 1 199 ? 13.500 -2.119 -0.052 1.00 81.69 199 GLY A CA 1
ATOM 1571 C C . GLY A 1 199 ? 13.656 -0.599 0.081 1.00 81.69 199 GLY A C 1
ATOM 1572 O O . GLY A 1 199 ? 13.917 -0.064 1.155 1.00 81.69 199 GLY A O 1
ATOM 1573 N N . GLY A 1 200 ? 13.501 0.098 -1.044 1.00 85.75 200 GLY A N 1
ATOM 1574 C CA . GLY A 1 200 ? 13.662 1.552 -1.158 1.00 85.75 200 GLY A CA 1
ATOM 1575 C C . GLY A 1 200 ? 12.409 2.280 -1.642 1.00 85.75 200 GLY A C 1
ATOM 1576 O O . GLY A 1 200 ? 12.438 3.490 -1.821 1.00 85.75 200 GLY A O 1
ATOM 1577 N N . PHE A 1 201 ? 11.314 1.565 -1.880 1.00 93.44 201 PHE A N 1
ATOM 1578 C CA . PHE A 1 201 ? 10.017 2.152 -2.186 1.00 93.44 201 PHE A CA 1
ATOM 1579 C C . PHE A 1 201 ? 9.075 1.930 -0.997 1.00 93.44 201 PHE A C 1
ATOM 1581 O O . PHE A 1 201 ? 8.898 0.791 -0.566 1.00 93.44 201 PHE A O 1
ATOM 1588 N N . GLY A 1 202 ? 8.483 3.003 -0.471 1.00 94.25 202 GLY A N 1
ATOM 1589 C CA . GLY A 1 202 ? 7.496 2.948 0.610 1.00 94.25 202 GLY A CA 1
ATOM 1590 C C . GLY A 1 202 ? 6.454 4.060 0.502 1.00 94.25 202 GLY A C 1
ATOM 1591 O O . GLY A 1 202 ? 6.240 4.639 -0.567 1.00 94.25 202 GLY A O 1
ATOM 1592 N N . CYS A 1 203 ? 5.802 4.381 1.618 1.00 95.12 203 CYS A N 1
ATOM 1593 C CA . CYS A 1 203 ? 4.686 5.324 1.653 1.00 95.12 203 CYS A CA 1
ATOM 1594 C C . CYS A 1 203 ? 4.999 6.743 1.134 1.00 95.12 203 CYS A C 1
ATOM 1596 O O . CYS A 1 203 ? 4.114 7.384 0.556 1.00 95.12 203 CYS A O 1
ATOM 1598 N N . ARG A 1 204 ? 6.235 7.242 1.293 1.00 94.38 204 ARG A N 1
ATOM 1599 C CA . ARG A 1 204 ? 6.655 8.562 0.780 1.00 94.38 204 ARG A CA 1
ATOM 1600 C C . ARG A 1 204 ? 6.766 8.562 -0.742 1.00 94.38 204 ARG A C 1
ATOM 1602 O O . ARG A 1 204 ? 6.194 9.434 -1.392 1.00 94.38 204 ARG A O 1
ATOM 1609 N N . GLU A 1 205 ? 7.447 7.564 -1.305 1.00 95.88 205 GLU A N 1
ATOM 1610 C CA . GLU A 1 205 ? 7.564 7.366 -2.753 1.00 95.88 205 GLU A CA 1
ATOM 1611 C C . GLU A 1 205 ? 6.189 7.143 -3.386 1.00 95.88 205 GLU A C 1
ATOM 1613 O O . GLU A 1 205 ? 5.874 7.779 -4.391 1.00 95.88 205 GLU A O 1
ATOM 1618 N N . TRP A 1 206 ? 5.341 6.307 -2.776 1.00 97.44 206 TRP A N 1
ATOM 1619 C CA . TRP A 1 206 ? 3.965 6.100 -3.231 1.00 97.44 206 TRP A CA 1
ATOM 1620 C C . TRP A 1 206 ? 3.204 7.421 -3.332 1.00 97.44 206 TRP A C 1
ATOM 1622 O O . TRP A 1 206 ? 2.583 7.708 -4.353 1.00 97.44 206 TRP A O 1
ATOM 1632 N N . SER A 1 207 ? 3.262 8.237 -2.280 1.00 96.62 207 SER A N 1
ATOM 1633 C CA . SER A 1 207 ? 2.475 9.468 -2.195 1.00 96.62 207 SER A CA 1
ATOM 1634 C C . SER A 1 207 ? 2.982 10.530 -3.175 1.00 96.62 207 SER A C 1
ATOM 1636 O O . SER A 1 207 ? 2.167 11.127 -3.874 1.00 96.62 207 SER A O 1
ATOM 1638 N N . ALA A 1 208 ? 4.303 10.651 -3.356 1.00 96.25 208 ALA A N 1
ATOM 1639 C CA . ALA A 1 208 ? 4.894 11.485 -4.406 1.00 96.25 208 ALA A CA 1
ATOM 1640 C C . ALA A 1 208 ? 4.449 11.061 -5.817 1.00 96.25 208 ALA A C 1
ATOM 1642 O O . ALA A 1 208 ? 4.052 11.903 -6.620 1.00 96.25 208 ALA A O 1
ATOM 1643 N N . GLN A 1 209 ? 4.442 9.757 -6.117 1.00 97.44 209 GLN A N 1
ATOM 1644 C CA . GLN A 1 209 ? 3.983 9.256 -7.419 1.00 97.44 209 GLN A CA 1
ATOM 1645 C C . GLN A 1 209 ? 2.462 9.378 -7.612 1.00 97.44 209 GLN A C 1
ATOM 1647 O O . GLN A 1 209 ? 1.997 9.576 -8.738 1.00 97.44 209 GLN A O 1
ATOM 1652 N N . LEU A 1 210 ? 1.675 9.288 -6.535 1.00 97.06 210 LEU A N 1
ATOM 1653 C CA . LEU A 1 210 ? 0.225 9.480 -6.558 1.00 97.06 210 LEU A CA 1
ATOM 1654 C C . LEU A 1 210 ? -0.154 10.947 -6.817 1.00 97.06 210 LEU A C 1
ATOM 1656 O O . LEU A 1 210 ? -1.084 11.185 -7.587 1.00 97.06 210 LEU A O 1
ATOM 1660 N N . GLN A 1 211 ? 0.568 11.909 -6.236 1.00 94.38 211 GLN A N 1
ATOM 1661 C CA . GLN A 1 211 ? 0.269 13.346 -6.339 1.00 94.38 211 GLN A CA 1
ATOM 1662 C C . GLN A 1 211 ? 0.790 14.023 -7.620 1.00 94.38 211 GLN A C 1
ATOM 1664 O O . GLN A 1 211 ? 0.280 15.069 -8.004 1.00 94.38 211 GLN A O 1
ATOM 1669 N N . ASP A 1 212 ? 1.774 13.435 -8.302 1.00 95.19 212 ASP A N 1
ATOM 1670 C CA . ASP A 1 212 ? 2.305 13.939 -9.577 1.00 95.19 212 ASP A CA 1
ATOM 1671 C C . ASP A 1 212 ? 1.325 13.667 -10.740 1.00 95.19 212 ASP A C 1
ATOM 1673 O O . ASP A 1 212 ? 1.301 12.567 -11.292 1.00 95.19 212 ASP A O 1
ATOM 1677 N N . ASP A 1 213 ? 0.464 14.628 -11.094 1.00 92.25 213 ASP A N 1
ATOM 1678 C CA . ASP A 1 213 ? -0.592 14.468 -12.117 1.00 92.25 213 ASP A CA 1
ATOM 1679 C C . ASP A 1 213 ? -0.081 14.091 -13.524 1.00 92.25 213 ASP A C 1
ATOM 1681 O O . ASP A 1 213 ? -0.804 13.414 -14.281 1.00 92.25 213 ASP A O 1
ATOM 1685 N N . ASP A 1 214 ? 1.156 14.485 -13.848 1.00 93.69 214 ASP A N 1
ATOM 1686 C CA . ASP A 1 214 ? 1.843 14.173 -15.106 1.00 93.69 214 ASP A CA 1
ATOM 1687 C C . ASP A 1 214 ? 2.385 12.732 -15.122 1.00 93.69 214 ASP A C 1
ATOM 1689 O O . ASP A 1 214 ? 2.576 12.142 -16.192 1.00 93.69 214 ASP A O 1
ATOM 1693 N N . ARG A 1 215 ? 2.573 12.111 -13.949 1.00 94.81 215 ARG A N 1
ATOM 1694 C CA . ARG A 1 215 ? 3.001 10.712 -13.836 1.00 94.81 215 ARG A CA 1
ATOM 1695 C C . ARG A 1 215 ? 1.831 9.751 -14.098 1.00 94.81 215 ARG A C 1
ATOM 1697 O O . ARG A 1 215 ? 0.841 9.764 -13.365 1.00 94.81 215 ARG A O 1
ATOM 1704 N N . PRO A 1 216 ? 1.923 8.865 -15.107 1.00 95.81 216 PRO A N 1
ATOM 1705 C CA . PRO A 1 216 ? 0.795 8.032 -15.535 1.00 95.81 216 PRO A CA 1
ATOM 1706 C C . PRO A 1 216 ? 0.532 6.808 -14.647 1.00 95.81 216 PRO A C 1
ATOM 1708 O O . PRO A 1 216 ? -0.584 6.302 -14.648 1.00 95.81 216 PRO A O 1
ATOM 1711 N N . TYR A 1 217 ? 1.542 6.314 -13.926 1.00 97.62 217 TYR A N 1
ATOM 1712 C CA . TYR A 1 217 ? 1.504 5.092 -13.116 1.00 97.62 217 TYR A CA 1
ATOM 1713 C C . TYR A 1 217 ? 2.338 5.263 -11.839 1.00 97.62 217 TYR A C 1
ATOM 1715 O O . TYR A 1 217 ? 3.192 6.150 -11.753 1.00 97.62 217 TYR A O 1
ATOM 1723 N N . ILE A 1 218 ? 2.129 4.371 -10.874 1.00 98.06 218 ILE A N 1
ATOM 1724 C CA . ILE A 1 218 ? 2.972 4.225 -9.685 1.00 98.06 218 ILE A CA 1
ATOM 1725 C C . ILE A 1 218 ? 3.908 3.034 -9.928 1.00 98.06 218 ILE A C 1
ATOM 1727 O O . ILE A 1 218 ? 3.441 1.903 -10.024 1.00 98.06 218 ILE A O 1
ATOM 1731 N N . ASP A 1 219 ? 5.213 3.289 -10.054 1.00 97.44 219 ASP A N 1
ATOM 1732 C CA . ASP A 1 219 ? 6.260 2.258 -10.089 1.00 97.44 219 ASP A CA 1
ATOM 1733 C C . ASP A 1 219 ? 6.719 1.955 -8.657 1.00 97.44 219 ASP A C 1
ATOM 1735 O O . ASP A 1 219 ? 7.385 2.786 -8.031 1.00 97.44 219 ASP A O 1
ATOM 1739 N N . VAL A 1 220 ? 6.351 0.771 -8.157 1.00 96.88 220 VAL A N 1
ATOM 1740 C CA . VAL A 1 220 ? 6.639 0.295 -6.792 1.00 96.88 220 VAL A CA 1
ATOM 1741 C C . VAL A 1 220 ? 7.971 -0.457 -6.665 1.00 96.88 220 VAL A C 1
ATOM 1743 O O . VAL A 1 220 ? 8.268 -1.048 -5.625 1.00 96.88 220 VAL A O 1
ATOM 1746 N N . THR A 1 221 ? 8.777 -0.489 -7.729 1.00 95.12 221 THR A N 1
ATOM 1747 C CA . THR A 1 221 ? 10.020 -1.267 -7.773 1.00 95.12 221 THR A CA 1
ATOM 1748 C C . THR A 1 221 ? 11.060 -0.746 -6.777 1.00 95.12 221 THR A C 1
ATOM 1750 O O . THR A 1 221 ? 11.476 0.413 -6.831 1.00 95.12 221 THR A O 1
ATOM 1753 N N . SER A 1 222 ? 11.560 -1.631 -5.914 1.00 91.94 222 SER A N 1
ATOM 1754 C CA . SER A 1 222 ? 12.782 -1.413 -5.134 1.00 91.94 222 SER A CA 1
ATOM 1755 C C . SER A 1 222 ? 13.990 -1.953 -5.902 1.00 91.94 222 SER A C 1
ATOM 1757 O O . SER A 1 222 ? 14.128 -3.157 -6.121 1.00 91.94 222 SER A O 1
ATOM 1759 N N . TYR A 1 223 ? 14.871 -1.052 -6.323 1.00 86.69 223 TYR A N 1
ATOM 1760 C CA . TYR A 1 223 ? 16.045 -1.316 -7.144 1.00 86.69 223 TYR A CA 1
ATOM 1761 C C . TYR A 1 223 ? 17.296 -1.472 -6.263 1.00 86.69 223 TYR A C 1
ATOM 1763 O O . TYR A 1 223 ? 18.003 -0.495 -6.006 1.00 86.69 223 TYR A O 1
ATOM 1771 N N . TRP A 1 224 ? 17.575 -2.700 -5.814 1.00 76.12 224 TRP A N 1
ATOM 1772 C CA . TRP A 1 224 ? 18.625 -2.996 -4.829 1.00 76.12 224 TRP A CA 1
ATOM 1773 C C . TRP A 1 224 ? 20.034 -2.903 -5.433 1.00 76.12 224 TRP A C 1
ATOM 1775 O O . TRP A 1 224 ? 20.794 -1.988 -5.123 1.00 76.12 224 TRP A O 1
ATOM 1785 N N . GLU A 1 225 ? 20.354 -3.789 -6.378 1.00 70.06 225 GLU A N 1
ATOM 1786 C CA . GLU A 1 225 ? 21.586 -3.731 -7.179 1.00 70.06 225 GLU A CA 1
ATOM 1787 C C . GLU A 1 225 ? 21.239 -3.508 -8.668 1.00 70.06 225 GLU A C 1
ATOM 1789 O O . GLU A 1 225 ? 20.165 -2.990 -8.984 1.00 70.06 225 GLU A O 1
ATOM 1794 N N . ALA A 1 226 ? 22.155 -3.768 -9.607 1.00 64.44 226 ALA A N 1
ATOM 1795 C CA . ALA A 1 226 ? 21.894 -3.537 -11.035 1.00 64.44 226 ALA A CA 1
ATOM 1796 C C . ALA A 1 226 ? 20.786 -4.462 -11.577 1.00 64.44 226 ALA A C 1
ATOM 1798 O O . ALA A 1 226 ? 19.863 -3.988 -12.240 1.00 64.44 226 ALA A O 1
ATOM 1799 N N . ASP A 1 227 ? 20.852 -5.747 -11.216 1.00 65.50 227 ASP A N 1
ATOM 1800 C CA . ASP A 1 227 ? 19.969 -6.802 -11.729 1.00 65.50 227 ASP A CA 1
ATOM 1801 C C . ASP A 1 227 ? 19.003 -7.379 -10.679 1.00 65.50 227 ASP A C 1
ATOM 1803 O O . ASP A 1 227 ? 18.082 -8.115 -11.033 1.00 65.50 227 ASP A O 1
ATOM 1807 N N . PHE A 1 228 ? 19.172 -7.036 -9.395 1.00 77.00 228 PHE A N 1
ATOM 1808 C CA . PHE A 1 228 ? 18.255 -7.450 -8.331 1.00 77.00 228 PHE A CA 1
ATOM 1809 C C . PHE A 1 228 ? 17.270 -6.327 -8.006 1.00 77.00 228 PHE A C 1
ATOM 1811 O O . PHE A 1 228 ? 17.607 -5.338 -7.349 1.00 77.00 228 PHE A O 1
ATOM 1818 N N . VAL A 1 229 ? 16.046 -6.501 -8.495 1.00 86.19 229 VAL A N 1
ATOM 1819 C CA . VAL A 1 229 ? 14.902 -5.619 -8.265 1.00 86.19 229 VAL A CA 1
ATOM 1820 C C . VAL A 1 229 ? 13.780 -6.425 -7.623 1.00 86.19 229 VAL A C 1
ATOM 1822 O O . VAL A 1 229 ? 13.540 -7.572 -8.007 1.00 86.19 229 VAL A O 1
ATOM 1825 N N . ILE A 1 230 ? 13.112 -5.845 -6.634 1.00 88.56 230 ILE A N 1
ATOM 1826 C CA . ILE A 1 230 ? 12.063 -6.516 -5.864 1.00 88.56 230 ILE A CA 1
ATOM 1827 C C . ILE A 1 230 ? 10.848 -5.620 -5.681 1.00 88.56 230 ILE A C 1
ATOM 1829 O O . ILE A 1 230 ? 10.925 -4.393 -5.728 1.00 88.56 230 ILE A O 1
ATOM 1833 N N . ILE A 1 231 ? 9.733 -6.280 -5.404 1.00 90.69 231 ILE A N 1
ATOM 1834 C CA . ILE A 1 231 ? 8.542 -5.685 -4.817 1.00 90.69 231 ILE A CA 1
ATOM 1835 C C . ILE A 1 231 ? 8.475 -6.323 -3.432 1.00 90.69 231 ILE A C 1
ATOM 1837 O O . ILE A 1 231 ? 8.100 -7.487 -3.309 1.00 90.69 231 ILE A O 1
ATOM 1841 N N . ASP A 1 232 ? 8.989 -5.607 -2.435 1.00 83.44 232 ASP A N 1
ATOM 1842 C CA . ASP A 1 232 ? 8.982 -6.033 -1.031 1.00 83.44 232 ASP A CA 1
ATOM 1843 C C . ASP A 1 232 ? 7.699 -5.533 -0.340 1.00 83.44 232 ASP A C 1
ATOM 1845 O O . ASP A 1 232 ? 6.858 -4.876 -0.963 1.00 83.44 232 ASP A O 1
ATOM 1849 N N . ARG A 1 233 ? 7.564 -5.826 0.956 1.00 89.88 233 ARG A N 1
ATOM 1850 C CA . ARG A 1 233 ? 6.490 -5.363 1.831 1.00 89.88 233 ARG A CA 1
ATOM 1851 C C . ARG A 1 233 ? 6.237 -3.867 1.666 1.00 89.88 233 ARG A C 1
ATOM 1853 O O . ARG A 1 233 ? 7.034 -3.043 2.119 1.00 89.88 233 ARG A O 1
ATOM 1860 N N . LEU A 1 234 ? 5.088 -3.526 1.097 1.00 93.50 234 LEU A N 1
ATOM 1861 C CA . LEU A 1 234 ? 4.668 -2.140 0.934 1.00 93.50 234 LEU A CA 1
ATOM 1862 C C .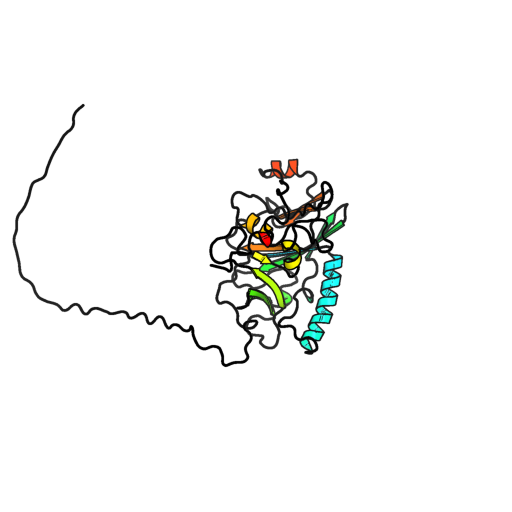 LEU A 1 234 ? 3.181 -1.962 1.197 1.00 93.50 234 LEU A C 1
ATOM 1864 O O . LEU A 1 234 ? 2.373 -2.879 1.017 1.00 93.50 234 LEU A O 1
ATOM 1868 N N . VAL A 1 235 ? 2.839 -0.732 1.567 1.00 96.00 235 VAL A N 1
ATOM 1869 C CA . VAL A 1 235 ? 1.471 -0.228 1.588 1.00 96.00 235 VAL A CA 1
ATOM 1870 C C . VAL A 1 235 ? 1.293 0.849 0.524 1.00 96.00 235 VAL A C 1
ATOM 1872 O O . VAL A 1 235 ? 2.189 1.645 0.249 1.00 96.00 235 VAL A O 1
ATOM 1875 N N . GLY A 1 236 ? 0.113 0.855 -0.078 1.00 96.75 236 GLY A N 1
ATOM 1876 C CA . GLY A 1 236 ? -0.317 1.812 -1.081 1.00 96.75 236 GLY A CA 1
ATOM 1877 C C . GLY A 1 236 ? -1.753 2.248 -0.835 1.00 96.75 236 GLY A C 1
ATOM 1878 O O . GLY A 1 236 ? -2.505 1.607 -0.101 1.00 96.75 236 GLY A O 1
ATOM 1879 N N . TRP A 1 237 ? -2.147 3.364 -1.432 1.00 97.94 237 TRP A N 1
ATOM 1880 C CA . TRP A 1 237 ? -3.464 3.957 -1.233 1.00 97.94 237 TRP A CA 1
ATOM 1881 C C . TRP A 1 237 ? -3.877 4.847 -2.409 1.00 97.94 237 TRP A C 1
ATOM 1883 O O . TRP A 1 237 ? -3.051 5.266 -3.217 1.00 97.94 237 TRP A O 1
ATOM 1893 N N . SER A 1 238 ? -5.158 5.188 -2.498 1.00 97.56 238 SER A N 1
ATOM 1894 C CA . SER A 1 238 ? -5.630 6.250 -3.394 1.00 97.56 238 SER A CA 1
ATOM 1895 C C . SER A 1 238 ? -6.829 6.953 -2.777 1.00 97.56 238 SER A C 1
ATOM 1897 O O . SER A 1 238 ? -7.616 6.321 -2.067 1.00 97.56 238 SER A O 1
ATOM 1899 N N . GLY A 1 239 ? -6.971 8.254 -3.020 1.00 96.69 239 GLY A N 1
ATOM 1900 C CA . GLY A 1 239 ? -8.138 9.022 -2.598 1.00 96.69 239 GLY A CA 1
ATOM 1901 C C . GLY A 1 239 ? -9.358 8.783 -3.491 1.00 96.69 239 GLY A C 1
ATOM 1902 O O . GLY A 1 239 ? -9.270 8.159 -4.552 1.00 96.69 239 GLY A O 1
ATOM 1903 N N . PHE A 1 240 ? -10.516 9.305 -3.080 1.00 96.19 240 PHE A N 1
ATOM 1904 C CA . PHE A 1 240 ? -11.705 9.350 -3.951 1.00 96.19 240 PHE A CA 1
ATOM 1905 C C . PHE A 1 240 ? -11.571 10.339 -5.104 1.00 96.19 240 PHE A C 1
ATOM 1907 O O . PHE A 1 240 ? -12.143 10.107 -6.164 1.00 96.19 240 PHE A O 1
ATOM 1914 N N . ASP A 1 241 ? -10.827 11.418 -4.876 1.00 93.19 241 ASP A N 1
ATOM 1915 C CA . ASP A 1 241 ? -10.659 12.516 -5.826 1.00 93.19 241 ASP A CA 1
ATOM 1916 C C . ASP A 1 241 ? -9.279 12.456 -6.526 1.00 93.19 241 ASP A C 1
ATOM 1918 O O . ASP A 1 241 ? -8.968 13.278 -7.382 1.00 93.19 241 ASP A O 1
ATOM 1922 N N . SER A 1 242 ? -8.460 11.445 -6.199 1.00 93.31 242 SER A N 1
ATOM 1923 C CA . SER A 1 242 ? -7.213 11.126 -6.901 1.00 93.31 242 SER A CA 1
ATOM 1924 C C . SER A 1 242 ? -7.500 10.485 -8.261 1.00 93.31 242 SER A C 1
ATOM 1926 O O . SER A 1 242 ? -8.296 9.549 -8.361 1.00 93.31 242 SER A O 1
ATOM 1928 N N . LYS A 1 243 ? -6.786 10.924 -9.302 1.00 92.56 243 LYS A N 1
ATOM 1929 C CA . LYS A 1 243 ? -6.773 10.272 -10.619 1.00 92.56 243 LYS A CA 1
ATOM 1930 C C . LYS A 1 243 ? -6.322 8.802 -10.479 1.00 92.56 243 LYS A C 1
ATOM 1932 O O . LYS A 1 243 ? -5.270 8.570 -9.881 1.00 92.56 243 LYS A O 1
ATOM 1937 N N . PRO A 1 244 ? -7.069 7.817 -11.018 1.00 93.62 244 PRO A N 1
ATOM 1938 C CA . PRO A 1 244 ? -6.633 6.423 -11.057 1.00 93.62 244 PRO A CA 1
ATOM 1939 C C . PRO A 1 244 ? -5.288 6.272 -11.770 1.00 93.62 244 PRO A C 1
ATOM 1941 O O . PRO A 1 244 ? -5.082 6.869 -12.831 1.00 93.62 244 PRO A O 1
ATOM 1944 N N . LYS A 1 245 ? -4.388 5.470 -11.197 1.00 96.75 245 LYS A N 1
ATOM 1945 C CA . LYS A 1 245 ? -3.034 5.241 -11.724 1.00 96.75 245 LYS A CA 1
ATOM 1946 C C . LYS A 1 245 ? -2.705 3.753 -11.642 1.00 96.75 245 LYS A C 1
ATOM 1948 O O . LYS A 1 245 ? -2.722 3.223 -10.531 1.00 96.75 245 LYS A O 1
ATOM 1953 N N . PRO A 1 246 ? -2.362 3.086 -12.762 1.00 97.94 246 PRO A N 1
ATOM 1954 C CA . PRO A 1 246 ? -1.860 1.722 -12.729 1.00 97.94 246 PRO A CA 1
ATOM 1955 C C . PRO A 1 246 ? -0.706 1.597 -11.740 1.00 97.94 246 PRO A C 1
ATOM 1957 O O . PRO A 1 246 ? 0.232 2.395 -11.755 1.00 97.94 246 PRO A O 1
ATOM 1960 N N . VAL A 1 247 ? -0.781 0.590 -10.884 1.00 98.31 247 VAL A N 1
ATOM 1961 C CA . VAL A 1 247 ? 0.269 0.247 -9.930 1.00 98.31 247 VAL A CA 1
ATOM 1962 C C . VAL A 1 247 ? 1.085 -0.852 -10.586 1.00 98.31 247 VAL A C 1
ATOM 1964 O O . VAL A 1 247 ? 0.582 -1.959 -10.784 1.00 98.31 247 VAL A O 1
ATOM 1967 N N . ILE A 1 248 ? 2.319 -0.544 -10.967 1.00 98.38 248 ILE A N 1
ATOM 1968 C CA . ILE A 1 248 ? 3.223 -1.464 -11.659 1.00 98.38 248 ILE A CA 1
ATOM 1969 C C . ILE A 1 248 ? 4.502 -1.662 -10.855 1.00 98.38 248 ILE A C 1
ATOM 1971 O O . ILE A 1 248 ? 4.887 -0.812 -10.059 1.00 98.38 248 ILE A O 1
ATOM 1975 N N . GLY A 1 249 ? 5.199 -2.764 -11.093 1.00 96.94 249 GLY A N 1
ATOM 1976 C CA . GLY A 1 249 ? 6.545 -2.953 -10.570 1.00 96.94 249 GLY A CA 1
ATOM 1977 C C . GLY A 1 249 ? 7.285 -4.066 -11.294 1.00 96.94 249 GLY A C 1
ATOM 1978 O O . GLY A 1 249 ? 6.675 -4.912 -11.954 1.00 96.94 249 GLY A O 1
ATOM 1979 N N . LYS A 1 250 ? 8.608 -4.072 -11.162 1.00 95.12 250 LYS A N 1
ATOM 1980 C CA . LYS A 1 250 ? 9.483 -5.128 -11.658 1.00 95.12 250 LYS A CA 1
ATOM 1981 C C . LYS A 1 250 ? 9.872 -6.044 -10.502 1.00 95.12 250 LYS A C 1
ATOM 1983 O O . LYS A 1 250 ? 10.615 -5.655 -9.603 1.00 95.12 250 LYS A O 1
ATOM 1988 N N . TYR A 1 251 ? 9.378 -7.273 -10.548 1.00 92.50 251 TYR A N 1
ATOM 1989 C CA . TYR A 1 251 ? 9.723 -8.335 -9.615 1.00 92.50 251 TYR A CA 1
ATOM 1990 C C . TYR A 1 251 ? 10.744 -9.261 -10.277 1.00 92.50 251 TYR A C 1
ATOM 1992 O O . TYR A 1 251 ? 10.417 -10.006 -11.203 1.00 92.50 251 TYR A O 1
ATOM 2000 N N . VAL A 1 252 ? 12.001 -9.168 -9.836 1.00 90.25 252 VAL A N 1
ATOM 2001 C CA . VAL A 1 252 ? 13.154 -9.884 -10.398 1.00 90.25 252 VAL A CA 1
ATOM 2002 C C . VAL A 1 252 ? 13.294 -9.622 -11.909 1.00 90.25 252 VAL A C 1
ATOM 2004 O O . VAL A 1 252 ? 13.804 -8.567 -12.295 1.00 90.25 252 VAL A O 1
ATOM 2007 N N . LYS A 1 253 ? 12.838 -10.514 -12.799 1.00 91.38 253 LYS A N 1
ATOM 2008 C CA . LYS A 1 253 ? 12.886 -10.285 -14.260 1.00 91.38 253 LYS A CA 1
ATOM 2009 C C . LYS A 1 253 ? 11.566 -9.792 -14.840 1.00 91.38 253 LYS A C 1
ATOM 2011 O O . LYS A 1 253 ? 11.569 -9.224 -15.930 1.00 91.38 253 LYS A O 1
ATOM 2016 N N . ASN A 1 254 ? 10.462 -9.998 -14.133 1.00 93.94 254 ASN A N 1
ATOM 2017 C CA . ASN A 1 254 ? 9.116 -9.832 -14.657 1.00 93.94 254 ASN A CA 1
ATOM 2018 C C . ASN A 1 254 ? 8.547 -8.462 -14.278 1.00 93.94 254 ASN A C 1
ATOM 2020 O O . ASN A 1 254 ? 8.536 -8.089 -13.107 1.00 93.94 254 ASN A O 1
ATOM 2024 N N . TRP A 1 255 ? 8.039 -7.719 -15.261 1.00 97.00 255 TRP A N 1
ATOM 2025 C CA . TRP A 1 255 ? 7.156 -6.590 -14.977 1.00 97.00 255 TRP A CA 1
ATOM 2026 C C . TRP A 1 255 ? 5.758 -7.112 -14.654 1.00 97.00 255 TRP A C 1
ATOM 2028 O O . TRP A 1 255 ? 5.308 -8.106 -15.222 1.00 97.00 255 TRP A O 1
ATOM 2038 N N . VAL A 1 256 ? 5.072 -6.451 -13.731 1.00 97.94 256 VAL A N 1
ATOM 2039 C CA . VAL A 1 256 ? 3.759 -6.858 -13.228 1.00 97.94 256 VAL A CA 1
ATOM 2040 C C . VAL A 1 256 ? 2.889 -5.615 -13.091 1.00 97.94 256 VAL A C 1
ATOM 2042 O O . VAL A 1 256 ? 3.350 -4.600 -12.568 1.00 97.94 256 VAL A O 1
ATOM 2045 N N . CYS A 1 257 ? 1.633 -5.694 -13.531 1.00 98.19 257 CYS A N 1
ATOM 2046 C CA . CYS A 1 257 ? 0.599 -4.754 -13.114 1.00 98.19 257 CYS A CA 1
ATOM 2047 C C . CYS A 1 257 ? -0.163 -5.355 -11.928 1.00 98.19 257 CYS A C 1
ATOM 2049 O O . CYS A 1 257 ? -0.637 -6.486 -11.997 1.00 98.19 257 CYS A O 1
ATOM 2051 N N . LEU A 1 258 ? -0.237 -4.610 -10.830 1.00 97.88 258 LEU A N 1
ATOM 2052 C CA . LEU A 1 258 ? -0.680 -5.069 -9.511 1.00 97.88 258 LEU A CA 1
ATOM 2053 C C . LEU A 1 258 ? -2.103 -4.589 -9.204 1.00 97.88 258 LEU A C 1
ATOM 2055 O O . LEU A 1 258 ? -2.898 -5.317 -8.609 1.00 97.88 258 LEU A O 1
ATOM 2059 N N . HIS A 1 259 ? -2.429 -3.361 -9.611 1.00 97.75 259 HIS A N 1
ATOM 2060 C CA . HIS A 1 259 ? -3.727 -2.732 -9.376 1.00 97.75 259 HIS A CA 1
ATOM 2061 C C . HIS A 1 259 ? -3.995 -1.602 -10.388 1.00 97.75 259 HIS A C 1
ATOM 2063 O O . HIS A 1 259 ? -3.065 -1.107 -11.017 1.00 97.75 259 HIS A O 1
ATOM 2069 N N . GLU A 1 260 ? -5.266 -1.212 -10.554 1.00 96.69 260 GLU A N 1
ATOM 2070 C CA . GLU A 1 260 ? -5.744 -0.180 -11.502 1.00 96.69 260 GLU A CA 1
ATOM 2071 C C . GLU A 1 260 ? -5.173 -0.285 -12.931 1.00 96.69 260 GLU A C 1
ATOM 2073 O O . GLU A 1 260 ? -4.876 0.726 -13.567 1.00 96.69 260 GLU A O 1
ATOM 2078 N N . CYS A 1 261 ? -4.998 -1.503 -13.449 1.00 97.50 261 CYS A N 1
ATOM 2079 C CA . CYS A 1 261 ? -4.412 -1.708 -14.770 1.00 97.50 261 CYS A CA 1
ATOM 2080 C C . CYS A 1 261 ? -5.243 -1.012 -15.870 1.00 97.50 261 CYS A C 1
ATOM 2082 O O . CYS A 1 261 ? -6.478 -0.955 -15.795 1.00 97.50 261 CYS A O 1
ATOM 2084 N N . PRO A 1 262 ? -4.576 -0.421 -16.877 1.00 96.38 262 PRO A N 1
ATOM 2085 C CA . PRO A 1 262 ? -5.205 0.494 -17.818 1.00 96.38 262 PRO A CA 1
ATOM 2086 C C . PRO A 1 262 ? -6.306 -0.198 -18.623 1.00 96.38 262 PRO A C 1
ATOM 2088 O O . PRO A 1 262 ? -6.251 -1.397 -18.883 1.00 96.38 262 PRO A O 1
ATOM 2091 N N . ASN A 1 263 ? -7.311 0.576 -19.037 1.00 93.38 263 ASN A N 1
ATOM 2092 C CA . ASN A 1 263 ? -8.458 0.103 -19.823 1.00 93.38 263 ASN A CA 1
ATOM 2093 C C . ASN A 1 263 ? -9.272 -1.044 -19.179 1.00 93.38 263 ASN A C 1
ATOM 2095 O O . ASN A 1 263 ? -10.032 -1.710 -19.878 1.00 93.38 263 ASN A O 1
ATOM 2099 N N . GLY A 1 264 ? -9.152 -1.256 -17.862 1.00 90.00 264 GLY A N 1
ATOM 2100 C CA . GLY A 1 264 ? -9.843 -2.340 -17.156 1.00 90.00 264 GLY A CA 1
ATOM 2101 C C . GLY A 1 264 ? -9.193 -3.712 -17.349 1.00 90.00 264 GLY A C 1
ATOM 2102 O O . GLY A 1 264 ? -9.871 -4.728 -17.218 1.00 90.00 264 GLY A O 1
ATOM 2103 N N . GLU A 1 265 ? -7.903 -3.752 -17.686 1.00 95.50 265 GLU A N 1
ATOM 2104 C CA . GLU A 1 265 ? -7.127 -4.993 -17.717 1.00 95.50 265 GLU A CA 1
ATOM 2105 C C . GLU A 1 265 ? -7.027 -5.623 -16.317 1.00 95.50 265 GLU A C 1
ATOM 2107 O O . GLU A 1 265 ? -7.053 -4.936 -15.296 1.00 95.50 265 GLU A O 1
ATOM 2112 N N . GLU A 1 266 ? -6.915 -6.950 -16.254 1.00 95.25 266 GLU A N 1
ATOM 2113 C CA . GLU A 1 266 ? -6.699 -7.648 -14.984 1.00 95.25 266 GLU A CA 1
ATOM 2114 C C . GLU A 1 266 ? -5.224 -7.557 -14.550 1.00 95.25 266 GLU A C 1
ATOM 2116 O O . GLU A 1 266 ? -4.330 -7.693 -15.392 1.00 95.25 266 GLU A O 1
ATOM 2121 N N . PRO A 1 267 ? -4.936 -7.381 -13.246 1.00 97.00 267 PRO A N 1
ATOM 2122 C CA . PRO A 1 267 ? -3.590 -7.504 -12.696 1.00 97.00 267 PRO A CA 1
ATOM 2123 C C . PRO A 1 267 ? -2.913 -8.838 -13.035 1.00 97.00 267 PRO A C 1
ATOM 2125 O O . PRO A 1 267 ? -3.502 -9.911 -12.897 1.00 97.00 267 PRO A O 1
ATOM 2128 N N . GLY A 1 268 ? -1.648 -8.764 -13.443 1.00 97.56 268 GLY A N 1
ATOM 2129 C CA . GLY A 1 268 ? -0.874 -9.891 -13.951 1.00 97.56 268 GLY A CA 1
ATOM 2130 C C . GLY A 1 268 ? 0.478 -9.474 -14.533 1.00 97.56 268 GLY A C 1
ATOM 2131 O O . GLY A 1 268 ? 0.887 -8.314 -14.449 1.00 97.56 268 GLY A O 1
ATOM 2132 N N . ILE A 1 269 ? 1.191 -10.440 -15.116 1.00 97.69 269 ILE A N 1
ATOM 2133 C CA . ILE A 1 269 ? 2.513 -10.229 -15.723 1.00 97.69 269 ILE A CA 1
ATOM 2134 C C . ILE A 1 269 ? 2.391 -9.366 -16.987 1.00 97.69 269 ILE A C 1
ATOM 2136 O O . ILE A 1 269 ? 1.615 -9.669 -17.893 1.00 97.69 269 ILE A O 1
ATOM 2140 N N . ILE A 1 270 ? 3.233 -8.339 -17.080 1.00 97.75 270 ILE A N 1
ATOM 2141 C CA . ILE A 1 270 ? 3.473 -7.555 -18.289 1.00 97.75 270 ILE A CA 1
ATOM 2142 C C . ILE A 1 270 ? 4.618 -8.236 -19.054 1.00 97.75 270 ILE A C 1
ATOM 2144 O O . ILE A 1 270 ? 5.784 -8.117 -18.679 1.00 97.75 270 ILE A O 1
ATOM 2148 N N . SER A 1 271 ? 4.287 -8.967 -20.121 1.00 95.25 271 SER A N 1
ATOM 2149 C CA . SER A 1 271 ? 5.248 -9.770 -20.899 1.00 95.25 271 SER A CA 1
ATOM 2150 C C . SER A 1 271 ? 6.347 -8.941 -21.573 1.00 95.25 271 SER A C 1
ATOM 2152 O O . SER A 1 271 ? 7.505 -9.352 -21.588 1.00 95.25 271 SER A O 1
ATOM 2154 N N . ASN A 1 272 ? 5.993 -7.770 -22.109 1.00 96.81 272 ASN A N 1
ATOM 2155 C CA . ASN A 1 272 ? 6.929 -6.784 -22.637 1.00 96.81 272 ASN A CA 1
ATOM 2156 C C . ASN A 1 272 ? 6.495 -5.377 -22.197 1.00 96.81 272 ASN A C 1
ATOM 2158 O O . ASN A 1 272 ? 5.464 -4.863 -22.632 1.00 96.81 272 ASN A O 1
ATOM 2162 N N . ILE A 1 273 ? 7.294 -4.751 -21.330 1.00 97.44 273 I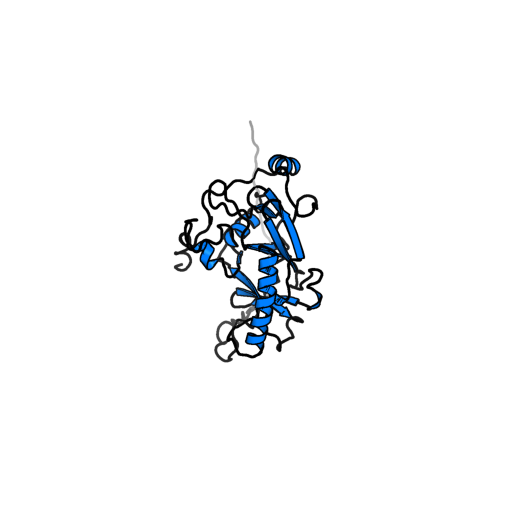LE A N 1
ATOM 2163 C CA . ILE A 1 273 ? 7.017 -3.417 -20.784 1.00 97.44 273 ILE A CA 1
ATOM 2164 C C . ILE A 1 273 ? 7.102 -2.306 -21.845 1.00 97.44 273 ILE A C 1
ATOM 2166 O O . ILE A 1 273 ? 6.376 -1.322 -21.741 1.00 97.44 273 ILE A O 1
ATOM 2170 N N . GLU A 1 274 ? 7.919 -2.461 -22.892 1.00 98.06 274 GLU A N 1
ATOM 2171 C CA . GLU A 1 274 ? 8.026 -1.476 -23.980 1.00 98.06 274 GLU A CA 1
ATOM 2172 C C . GLU A 1 274 ? 6.767 -1.487 -24.857 1.00 98.06 274 GLU A C 1
ATOM 2174 O O . GLU A 1 274 ? 6.189 -0.442 -25.154 1.00 98.06 274 GLU A O 1
ATOM 2179 N N . GLU A 1 275 ? 6.277 -2.676 -25.214 1.00 98.00 275 GLU A N 1
ATOM 2180 C CA . GLU A 1 275 ? 5.004 -2.819 -25.927 1.00 98.00 275 GLU A CA 1
ATOM 2181 C C . GLU A 1 275 ? 3.821 -2.338 -25.082 1.00 98.00 275 GLU A C 1
ATOM 2183 O O . GLU A 1 275 ? 2.939 -1.654 -25.602 1.00 98.00 275 GLU A O 1
ATOM 2188 N N . TRP A 1 276 ? 3.806 -2.650 -23.782 1.00 97.88 276 TRP A N 1
ATOM 2189 C CA . TRP A 1 276 ? 2.739 -2.240 -22.869 1.00 97.88 276 TRP A CA 1
ATOM 2190 C C . TRP A 1 276 ? 2.691 -0.718 -22.684 1.00 97.88 276 TRP A C 1
ATOM 2192 O O . TRP A 1 276 ? 1.648 -0.104 -22.904 1.00 97.88 276 TRP A O 1
ATOM 2202 N N . THR A 1 277 ? 3.819 -0.080 -22.369 1.00 97.88 277 THR A N 1
ATOM 2203 C CA . THR A 1 277 ? 3.887 1.386 -22.238 1.00 97.88 277 THR A CA 1
ATOM 2204 C C . THR A 1 277 ? 3.485 2.078 -23.539 1.00 97.88 277 THR A C 1
ATOM 2206 O O . THR A 1 277 ? 2.600 2.935 -23.524 1.00 97.88 277 THR A O 1
ATOM 2209 N N . LYS A 1 278 ? 4.000 1.622 -24.688 1.00 97.94 278 LYS A N 1
ATOM 2210 C CA . LYS A 1 278 ? 3.611 2.121 -26.017 1.00 97.94 278 LYS A CA 1
ATOM 2211 C C . LYS A 1 278 ? 2.118 1.949 -26.319 1.00 97.94 278 LYS A C 1
ATOM 2213 O O . LYS A 1 278 ? 1.500 2.879 -26.835 1.00 97.94 278 LYS A O 1
ATOM 2218 N N . LYS A 1 279 ? 1.527 0.793 -25.993 1.00 97.50 279 LYS A N 1
ATOM 2219 C CA . LYS A 1 279 ? 0.092 0.492 -26.171 1.00 97.50 279 LYS A CA 1
ATOM 2220 C C . LYS A 1 279 ? -0.805 1.451 -25.383 1.00 97.50 279 LYS A C 1
ATOM 2222 O O . LYS A 1 279 ? -1.873 1.812 -25.873 1.00 97.50 279 LYS A O 1
ATOM 2227 N N . HIS A 1 280 ? -0.375 1.860 -24.191 1.00 97.12 280 HIS A N 1
ATOM 2228 C CA . HIS A 1 280 ? -1.141 2.739 -23.304 1.00 97.12 280 HIS A CA 1
ATOM 2229 C C . HIS A 1 280 ? -0.715 4.217 -23.372 1.00 97.12 280 HIS A C 1
ATOM 2231 O O . HIS A 1 280 ? -1.303 5.052 -22.690 1.00 97.12 280 HIS A O 1
ATOM 2237 N N . GLY A 1 281 ? 0.259 4.564 -24.222 1.00 96.69 281 GLY A N 1
ATOM 2238 C CA . GLY A 1 281 ? 0.753 5.936 -24.378 1.00 96.69 281 GLY A CA 1
ATOM 2239 C C . GLY A 1 281 ? 1.580 6.438 -23.190 1.00 96.69 281 GLY A C 1
ATOM 2240 O O . GLY A 1 281 ? 1.687 7.645 -22.986 1.00 96.69 281 GLY A O 1
ATOM 2241 N N . PHE A 1 282 ? 2.147 5.531 -22.394 1.00 96.94 282 PHE A N 1
ATOM 2242 C CA . PHE A 1 282 ? 2.954 5.870 -21.228 1.00 96.94 282 PHE A CA 1
ATOM 2243 C C . PHE A 1 282 ? 4.453 5.968 -21.586 1.00 96.94 282 PHE A C 1
ATOM 2245 O O . PHE A 1 282 ? 4.919 5.229 -22.456 1.00 96.94 282 PHE A O 1
ATOM 2252 N N . PRO A 1 283 ? 5.246 6.827 -20.915 1.00 97.12 283 PRO A N 1
ATOM 2253 C CA . PRO A 1 283 ? 6.699 6.676 -20.836 1.00 97.12 283 PRO A CA 1
ATOM 2254 C C . PRO A 1 283 ? 7.124 5.303 -20.293 1.00 97.12 283 PRO A C 1
ATOM 2256 O O . PRO A 1 283 ? 6.366 4.610 -19.618 1.00 97.12 283 PRO A O 1
ATOM 2259 N N . MET A 1 284 ? 8.380 4.944 -20.557 1.00 97.50 284 MET A N 1
ATOM 2260 C CA . MET A 1 284 ? 9.040 3.796 -19.934 1.00 97.50 284 MET A CA 1
ATOM 2261 C C . MET A 1 284 ? 9.333 4.055 -18.446 1.00 97.50 284 MET A C 1
ATOM 2263 O O . MET A 1 284 ? 9.739 5.170 -18.109 1.00 97.50 284 MET A O 1
ATOM 2267 N N . PRO A 1 285 ? 9.221 3.045 -17.559 1.00 95.12 285 PRO A N 1
ATOM 2268 C CA . PRO A 1 285 ? 9.687 3.146 -16.180 1.00 95.12 285 PRO A CA 1
ATOM 2269 C C . PRO A 1 285 ? 11.164 3.537 -16.098 1.00 95.12 285 PRO A C 1
ATOM 2271 O O . PRO A 1 285 ? 12.014 2.972 -16.788 1.00 95.12 285 PRO A O 1
ATOM 2274 N N . VAL A 1 286 ? 11.464 4.509 -15.235 1.00 92.12 286 VAL A N 1
ATOM 2275 C CA . VAL A 1 286 ? 12.814 5.037 -15.019 1.00 92.12 286 VAL A CA 1
ATOM 2276 C C . VAL A 1 286 ? 13.206 4.785 -13.570 1.00 92.12 286 VAL A C 1
ATOM 2278 O O . VAL A 1 286 ? 12.525 5.246 -12.655 1.00 92.12 286 VAL A O 1
ATOM 2281 N N . ARG A 1 287 ? 14.332 4.090 -13.363 1.00 90.44 287 ARG A N 1
ATOM 2282 C CA . ARG A 1 287 ? 14.924 3.893 -12.033 1.00 90.44 287 ARG A CA 1
ATOM 2283 C C . ARG A 1 287 ? 15.201 5.262 -11.380 1.00 90.44 287 ARG A C 1
ATOM 2285 O O . ARG A 1 287 ? 15.860 6.092 -12.015 1.00 90.44 287 ARG A O 1
ATOM 2292 N N . PRO A 1 288 ? 14.762 5.511 -10.133 1.00 89.25 288 PRO A N 1
ATOM 2293 C CA . PRO A 1 288 ? 15.076 6.749 -9.423 1.00 89.25 288 PRO A CA 1
ATOM 2294 C C . PRO A 1 288 ? 16.586 6.878 -9.174 1.00 89.25 288 PRO A C 1
ATOM 2296 O O . PRO A 1 288 ? 17.313 5.887 -9.090 1.00 89.25 288 PRO A O 1
ATOM 2299 N N . LYS A 1 289 ? 17.077 8.116 -9.033 1.00 87.31 289 LYS A N 1
ATOM 2300 C CA . LYS A 1 289 ? 18.521 8.406 -8.888 1.00 87.31 289 LYS A CA 1
ATOM 2301 C C . LYS A 1 289 ? 19.144 7.855 -7.595 1.00 87.31 289 LYS A C 1
ATOM 2303 O O . LYS A 1 289 ? 20.360 7.712 -7.528 1.00 87.31 289 LYS A O 1
ATOM 2308 N N . ARG A 1 290 ? 18.320 7.580 -6.583 1.00 84.69 290 ARG A N 1
ATOM 2309 C CA . ARG A 1 290 ? 18.655 6.969 -5.285 1.00 84.69 290 ARG A CA 1
ATOM 2310 C C . ARG A 1 290 ? 17.425 6.229 -4.757 1.00 84.69 290 ARG A C 1
ATOM 2312 O O . ARG A 1 290 ? 16.324 6.516 -5.225 1.00 84.69 290 ARG A O 1
ATOM 2319 N N . GLN A 1 291 ? 17.598 5.340 -3.781 1.00 85.06 291 GLN A N 1
ATOM 2320 C CA . GLN A 1 291 ? 16.476 4.720 -3.076 1.00 85.06 291 GLN A CA 1
ATOM 2321 C C . GLN A 1 291 ? 16.802 4.450 -1.589 1.00 85.06 291 GLN A C 1
ATOM 2323 O O . GLN A 1 291 ? 17.818 3.807 -1.328 1.00 85.06 291 GLN A O 1
ATOM 2328 N N . PRO A 1 292 ? 15.959 4.891 -0.630 1.00 89.06 292 PRO A N 1
ATOM 2329 C CA . PRO A 1 292 ? 14.704 5.617 -0.838 1.00 89.06 292 PRO A CA 1
ATOM 2330 C C . PRO A 1 292 ? 14.905 6.993 -1.477 1.00 89.06 292 PRO A C 1
ATOM 2332 O O . PRO A 1 292 ? 15.995 7.571 -1.447 1.00 89.06 292 PRO A O 1
ATOM 2335 N N . GLU A 1 293 ? 13.866 7.488 -2.143 1.00 90.81 293 GLU A N 1
ATOM 2336 C CA . GLU A 1 293 ? 13.920 8.793 -2.802 1.00 90.81 293 GLU A CA 1
ATOM 2337 C C . GLU A 1 293 ? 13.812 9.918 -1.763 1.00 90.81 293 GLU A C 1
ATOM 2339 O O . GLU A 1 293 ? 14.416 10.980 -1.950 1.00 90.81 293 GLU A O 1
ATOM 2344 N N . PHE A 1 294 ? 13.149 9.632 -0.634 1.00 90.88 294 PHE A N 1
ATOM 2345 C CA . PHE A 1 294 ? 12.862 10.558 0.464 1.00 90.88 294 PHE A CA 1
ATOM 2346 C C . PHE A 1 294 ? 13.345 10.036 1.845 1.00 90.88 294 PHE A C 1
ATOM 2348 O O . PHE A 1 294 ? 12.517 9.782 2.726 1.00 90.88 294 PHE A O 1
ATOM 2355 N N . PRO A 1 295 ? 14.665 9.841 2.071 1.00 88.62 295 PRO A N 1
ATOM 2356 C CA . PRO A 1 295 ? 15.210 9.395 3.361 1.00 88.62 295 PRO A CA 1
ATOM 2357 C C . PRO A 1 295 ? 15.036 10.438 4.478 1.00 88.62 295 PRO A C 1
ATOM 2359 O O . PRO A 1 295 ? 14.991 11.642 4.222 1.00 88.62 295 PRO A O 1
ATOM 2362 N N . ASP A 1 296 ? 15.041 9.987 5.737 1.00 86.12 296 ASP A N 1
ATOM 2363 C CA . ASP A 1 296 ? 14.896 10.846 6.930 1.00 86.12 296 ASP A CA 1
ATOM 2364 C C . ASP A 1 296 ? 15.991 11.920 7.039 1.00 86.12 296 ASP A C 1
ATOM 2366 O O . ASP A 1 296 ? 15.789 12.974 7.639 1.00 86.12 296 ASP A O 1
ATOM 2370 N N . SER A 1 297 ? 17.151 11.688 6.419 1.00 82.00 297 SER A N 1
ATOM 2371 C CA . SER A 1 297 ? 18.254 12.649 6.353 1.00 82.00 297 SER A CA 1
ATOM 2372 C C . SER A 1 297 ? 17.904 13.962 5.645 1.00 82.00 297 SER A C 1
ATOM 2374 O O . SER A 1 297 ? 18.588 14.953 5.887 1.00 82.00 297 SER A O 1
ATOM 2376 N N . MET A 1 298 ? 16.846 13.996 4.826 1.00 80.50 298 MET A N 1
ATOM 2377 C CA . MET A 1 298 ? 16.328 15.218 4.197 1.00 80.50 298 MET A CA 1
ATOM 2378 C C . MET A 1 298 ? 15.448 16.071 5.115 1.00 80.50 298 MET A C 1
ATOM 2380 O O . MET A 1 298 ? 15.128 17.201 4.759 1.00 80.50 298 MET A O 1
ATOM 2384 N N . PHE A 1 299 ? 14.984 15.509 6.232 1.00 75.94 299 PHE A N 1
ATOM 2385 C CA . PHE A 1 299 ? 13.824 16.010 6.973 1.00 75.94 299 PHE A CA 1
ATOM 2386 C C . PHE A 1 299 ? 14.133 16.296 8.445 1.00 75.94 299 PHE A C 1
ATOM 2388 O O . PHE A 1 299 ? 13.222 16.412 9.261 1.00 75.94 299 PHE A O 1
ATOM 2395 N N . LYS A 1 300 ? 15.420 16.409 8.790 1.00 63.47 300 LYS A N 1
ATOM 2396 C CA . LYS A 1 300 ? 15.875 16.676 10.161 1.00 63.47 300 LYS A CA 1
ATOM 2397 C C . LYS A 1 300 ? 15.391 18.026 10.695 1.00 63.47 300 LYS A C 1
ATOM 2399 O O . LYS A 1 300 ? 15.128 18.124 11.886 1.00 63.47 300 LYS A O 1
ATOM 2404 N N . ASP A 1 301 ? 15.193 18.993 9.803 1.00 57.28 301 ASP A N 1
ATOM 2405 C CA . ASP A 1 301 ? 14.982 20.394 10.169 1.00 57.28 301 ASP A CA 1
ATOM 2406 C C . ASP A 1 301 ? 13.487 20.808 10.146 1.00 57.28 301 ASP A C 1
ATOM 2408 O O . ASP A 1 301 ? 13.141 21.881 10.623 1.00 57.28 301 ASP A O 1
ATOM 2412 N N . ILE A 1 302 ? 12.558 19.961 9.655 1.00 57.12 302 ILE A N 1
ATOM 2413 C CA . ILE A 1 302 ? 11.115 20.319 9.529 1.00 57.12 302 ILE A CA 1
ATOM 2414 C C . ILE A 1 302 ? 10.386 20.393 10.888 1.00 57.12 302 ILE A C 1
ATOM 2416 O O . ILE A 1 302 ? 9.229 20.795 10.959 1.00 57.12 302 ILE A O 1
ATOM 2420 N N . TYR A 1 303 ? 11.029 19.967 11.976 1.00 44.75 303 TYR A N 1
ATOM 2421 C CA . TYR A 1 303 ? 10.489 20.086 13.335 1.00 44.75 303 TYR A CA 1
ATOM 2422 C C . TYR A 1 303 ? 11.150 21.224 14.138 1.00 44.75 303 TYR A C 1
ATOM 2424 O O . TYR A 1 303 ? 10.914 21.319 15.342 1.00 44.75 303 TYR A O 1
ATOM 2432 N N . GLU A 1 304 ? 11.974 22.065 13.494 1.00 39.03 304 GLU A N 1
ATOM 2433 C CA . GLU A 1 304 ? 12.647 23.220 14.114 1.00 39.03 304 GLU A CA 1
ATOM 2434 C C . GLU A 1 304 ? 12.053 24.592 13.698 1.00 39.03 304 GLU A C 1
ATOM 2436 O O . GLU A 1 304 ? 12.563 25.622 14.143 1.00 39.03 304 GLU A O 1
ATOM 2441 N N . GLU A 1 305 ? 10.963 24.617 12.910 1.00 34.97 305 GLU A N 1
ATOM 2442 C CA . GLU A 1 305 ? 10.170 25.821 12.552 1.00 34.97 305 GLU A CA 1
ATOM 2443 C C . GLU A 1 305 ? 8.826 25.918 13.307 1.00 34.97 305 GLU A C 1
ATOM 2445 O O . GLU A 1 305 ? 8.083 24.908 13.351 1.00 34.97 305 GLU A O 1
#

Radius of gyration: 27.36 Å; chains: 1; bounding box: 60×88×72 Å